Protein AF-A0A432QDY3-F1 (afdb_monomer_lite)

pLDDT: mean 85.41, std 9.58, range [49.62, 98.31]

Secondary structure (DSSP, 8-state):
-EEEESS-EEEEEEEEESSSSPPEEEEEEESBTTB-HHHHHHHHTTHHHH-EEEEEETTEEEEEETT---EEEEEEEESS-TTTSEEEEE-SSTTSPPEEEETTS-EEEEEPPP-----SS--EE--SS-GGGT-SSSS-TTPPEEPP---GGG---SSHHHHHHHHHHHHHHHHHHHHHHHHHHHHHHHHHHHHHHHHHHHHHHHHHHHHHHHHHHHHHHHHHHHHHHHHHHHHHHHHHHHHHHHHHHHTT-

Structure (mmCIF, N/CA/C/O backbone):
data_AF-A0A432QDY3-F1
#
_entry.id   AF-A0A432QDY3-F1
#
loop_
_atom_site.group_PDB
_atom_site.id
_atom_site.type_symbol
_atom_site.label_atom_id
_atom_site.label_alt_id
_atom_site.label_comp_id
_atom_site.label_asym_id
_atom_site.label_entity_id
_atom_site.label_seq_id
_atom_site.pdbx_PDB_ins_code
_atom_site.Cartn_x
_atom_site.Cartn_y
_atom_site.Cartn_z
_atom_site.occupancy
_atom_site.B_iso_or_equiv
_atom_site.auth_seq_id
_atom_site.auth_comp_id
_atom_site.auth_asym_id
_atom_site.auth_atom_id
_atom_site.pdbx_PDB_model_num
ATOM 1 N N . ALA A 1 1 ? 14.018 -1.029 -17.869 1.00 80.12 1 ALA A N 1
ATOM 2 C CA . ALA A 1 1 ? 13.726 -1.342 -19.281 1.00 80.12 1 ALA A CA 1
ATOM 3 C C . ALA A 1 1 ? 14.695 -2.415 -19.721 1.00 80.12 1 ALA A C 1
ATOM 5 O O . ALA A 1 1 ? 15.886 -2.211 -19.534 1.00 80.12 1 ALA A O 1
ATOM 6 N N . ASP A 1 2 ? 14.217 -3.515 -20.280 1.00 84.38 2 ASP A N 1
ATOM 7 C CA . ASP A 1 2 ? 15.068 -4.621 -20.715 1.00 84.38 2 ASP A CA 1
ATOM 8 C C . ASP A 1 2 ? 15.202 -4.598 -22.232 1.00 84.38 2 ASP A C 1
ATOM 10 O O . ASP A 1 2 ? 14.212 -4.470 -22.953 1.00 84.38 2 ASP A O 1
ATOM 14 N N . ILE A 1 3 ? 16.437 -4.682 -22.714 1.00 86.38 3 ILE A N 1
ATOM 15 C CA . ILE A 1 3 ? 16.780 -4.629 -24.129 1.00 86.38 3 ILE A CA 1
ATOM 16 C C . ILE A 1 3 ? 17.406 -5.953 -24.536 1.00 86.38 3 ILE A C 1
ATOM 18 O O . ILE A 1 3 ? 18.388 -6.388 -23.942 1.00 86.38 3 ILE A O 1
ATOM 22 N N . SER A 1 4 ? 16.905 -6.551 -25.610 1.00 85.81 4 SER A N 1
ATOM 23 C CA . SER A 1 4 ? 17.570 -7.672 -26.279 1.00 85.81 4 SER A CA 1
ATOM 24 C C . SER A 1 4 ? 17.723 -7.389 -27.770 1.00 85.81 4 SER A C 1
ATOM 26 O O . SER A 1 4 ? 16.969 -6.613 -28.357 1.00 85.81 4 SER A O 1
ATOM 28 N N . LEU A 1 5 ? 18.750 -7.972 -28.383 1.00 84.44 5 LEU A N 1
ATOM 29 C CA . LEU A 1 5 ? 19.079 -7.780 -29.793 1.00 84.44 5 LEU A CA 1
ATOM 30 C C . LEU A 1 5 ? 18.992 -9.118 -30.523 1.00 84.44 5 LEU A C 1
ATOM 32 O O . LEU A 1 5 ? 19.553 -10.110 -30.068 1.00 84.44 5 LEU A O 1
ATOM 36 N N . ALA A 1 6 ? 18.332 -9.131 -31.680 1.00 82.44 6 ALA A N 1
ATOM 37 C CA . ALA A 1 6 ? 18.139 -10.346 -32.474 1.00 82.44 6 ALA A CA 1
ATOM 38 C C . ALA A 1 6 ? 19.332 -10.697 -33.390 1.00 82.44 6 ALA A C 1
ATOM 40 O O . ALA A 1 6 ? 19.319 -11.737 -34.045 1.00 82.44 6 ALA A O 1
ATOM 41 N N . GLY A 1 7 ? 20.364 -9.849 -33.463 1.00 79.38 7 GLY A N 1
ATOM 42 C CA . GLY A 1 7 ? 21.516 -10.082 -34.334 1.00 79.38 7 GLY A CA 1
ATOM 43 C C . GLY A 1 7 ? 22.748 -9.245 -33.993 1.00 79.38 7 GLY A C 1
ATOM 44 O O . GLY A 1 7 ? 22.705 -8.338 -33.162 1.00 79.38 7 GLY A O 1
ATOM 45 N N . THR A 1 8 ? 23.865 -9.568 -34.646 1.00 82.62 8 THR A N 1
ATOM 46 C CA . THR A 1 8 ? 25.188 -8.954 -34.435 1.00 82.62 8 THR A CA 1
ATOM 47 C C . THR A 1 8 ? 25.493 -7.866 -35.472 1.00 82.62 8 THR A C 1
ATOM 49 O O . THR A 1 8 ? 24.829 -7.761 -36.505 1.00 82.62 8 THR A O 1
ATOM 52 N N . GLY A 1 9 ? 26.502 -7.034 -35.206 1.00 84.50 9 GLY A N 1
ATOM 53 C CA . GLY A 1 9 ? 26.924 -5.918 -36.062 1.00 84.50 9 GLY A CA 1
ATOM 54 C C . GLY A 1 9 ? 26.932 -4.576 -35.329 1.00 84.50 9 GLY A C 1
ATOM 55 O O . GLY A 1 9 ? 26.708 -4.514 -34.119 1.00 84.50 9 GLY A O 1
ATOM 56 N N . SER A 1 10 ? 27.198 -3.480 -36.049 1.00 86.31 10 SER A N 1
ATOM 57 C CA . SER A 1 10 ? 27.148 -2.154 -35.428 1.00 86.31 10 SER A CA 1
ATOM 58 C C . SER A 1 10 ? 25.702 -1.702 -35.261 1.00 86.31 10 SER A C 1
ATOM 60 O O . SER A 1 10 ? 24.928 -1.695 -36.221 1.00 86.31 10 SER A O 1
ATOM 62 N N . VAL A 1 11 ? 25.370 -1.361 -34.019 1.00 88.88 11 VAL A N 1
ATOM 63 C CA . VAL A 1 11 ? 24.081 -0.852 -33.559 1.00 88.88 11 VAL A CA 1
ATOM 64 C C . VAL A 1 11 ? 24.279 0.593 -33.120 1.00 88.88 11 VAL A C 1
ATOM 66 O O . VAL A 1 11 ? 25.247 0.899 -32.417 1.00 88.88 11 VAL A O 1
ATOM 69 N N . SER A 1 12 ? 23.368 1.474 -33.523 1.00 89.88 12 SER A N 1
ATOM 70 C CA . SER A 1 12 ? 23.369 2.874 -33.116 1.00 89.88 12 SER A CA 1
ATOM 71 C C . SER A 1 12 ? 21.954 3.371 -32.855 1.00 89.88 12 SER A C 1
ATOM 73 O O . SER A 1 12 ? 21.044 3.091 -33.628 1.00 89.88 12 SER A O 1
ATOM 75 N N . PHE A 1 13 ? 21.783 4.140 -31.787 1.00 91.75 13 PHE A N 1
ATOM 76 C CA . PHE A 1 13 ? 20.537 4.819 -31.428 1.00 91.75 13 PHE A CA 1
ATOM 77 C C . PHE A 1 13 ? 20.857 6.061 -30.596 1.00 91.75 13 PHE A C 1
ATOM 79 O O . PHE A 1 13 ? 21.985 6.251 -30.136 1.00 91.75 13 PHE A O 1
ATOM 86 N N . LYS A 1 14 ? 19.878 6.930 -30.392 1.00 91.94 14 LYS A N 1
ATOM 87 C CA . LYS A 1 14 ? 19.961 8.042 -29.449 1.00 91.94 14 LYS A CA 1
ATOM 88 C C . LYS A 1 14 ? 19.255 7.658 -28.157 1.00 91.94 14 LYS A C 1
ATOM 90 O O . LYS A 1 14 ? 18.139 7.157 -28.181 1.00 91.94 14 LYS A O 1
ATOM 95 N N . LEU A 1 15 ? 19.919 7.894 -27.034 1.00 92.69 15 LEU A N 1
ATOM 96 C CA . LEU A 1 15 ? 19.403 7.617 -25.703 1.00 92.69 15 LEU A CA 1
ATOM 97 C C . LEU A 1 15 ? 19.153 8.929 -24.965 1.00 92.69 15 LEU A C 1
ATOM 99 O O . LEU A 1 15 ? 20.069 9.742 -24.803 1.00 92.69 15 LEU A O 1
ATOM 103 N N . GLY A 1 16 ? 17.926 9.122 -24.502 1.00 91.25 16 GLY A N 1
ATOM 104 C CA . GLY A 1 16 ? 17.499 10.326 -23.801 1.00 91.25 16 GLY A CA 1
ATOM 105 C C . GLY A 1 16 ? 16.623 10.018 -22.595 1.00 91.25 16 GLY A C 1
ATOM 106 O O . GLY A 1 16 ? 16.118 8.912 -22.422 1.00 91.25 16 GLY A O 1
ATOM 107 N N . SER A 1 17 ? 16.445 11.031 -21.756 1.00 89.00 17 SER A N 1
ATOM 108 C CA . SER A 1 17 ? 15.459 11.048 -20.677 1.00 89.00 17 SER A CA 1
ATOM 109 C C . SER A 1 17 ? 14.859 12.451 -20.596 1.00 89.00 17 SER A C 1
ATOM 111 O O . SER A 1 17 ? 15.465 13.402 -21.096 1.00 89.00 17 SER A O 1
ATOM 113 N N . ASP A 1 18 ? 13.702 12.615 -19.954 1.00 80.94 18 ASP A N 1
ATOM 114 C CA . ASP A 1 18 ? 13.037 13.917 -19.772 1.00 80.94 18 ASP A CA 1
ATOM 115 C C . ASP A 1 18 ? 13.704 14.804 -18.705 1.00 80.94 18 ASP A C 1
ATOM 117 O O . ASP A 1 18 ? 13.072 15.389 -17.825 1.00 80.94 18 ASP A O 1
ATOM 121 N N . SER A 1 19 ? 15.030 14.905 -18.780 1.00 72.38 19 SER A N 1
ATOM 122 C CA . SER A 1 19 ? 15.883 15.754 -17.947 1.00 72.38 19 SER A CA 1
ATOM 123 C C . SER A 1 19 ? 16.124 17.145 -18.553 1.00 72.38 19 SER A C 1
ATOM 125 O O . SER A 1 19 ? 16.837 17.957 -17.964 1.00 72.38 19 SER A O 1
ATOM 127 N N . GLY A 1 20 ? 15.563 17.428 -19.736 1.00 71.56 20 GLY A N 1
ATOM 128 C CA . GLY A 1 20 ? 15.809 18.666 -20.488 1.00 71.56 20 GLY A CA 1
ATOM 129 C C . GLY A 1 20 ? 17.173 18.713 -21.192 1.00 71.56 20 GLY A C 1
ATOM 130 O O . GLY A 1 20 ? 17.536 19.749 -21.745 1.00 71.56 20 GLY A O 1
ATOM 131 N N . GLN A 1 21 ? 17.927 17.608 -21.181 1.00 79.88 21 GLN A N 1
ATOM 132 C CA . GLN A 1 21 ? 19.166 17.437 -21.942 1.00 79.88 21 GLN A CA 1
ATOM 133 C C . GLN A 1 21 ? 18.886 16.744 -23.284 1.00 79.88 21 GLN A C 1
ATOM 135 O O . GLN A 1 21 ? 18.000 15.891 -23.351 1.00 79.88 21 GLN A O 1
ATOM 140 N N . PRO A 1 22 ? 19.630 17.063 -24.360 1.00 84.56 22 PRO A N 1
ATOM 141 C CA . PRO A 1 22 ? 19.449 16.394 -25.643 1.00 84.56 22 PRO A CA 1
ATOM 142 C C . PRO A 1 22 ? 19.861 14.918 -25.564 1.00 84.56 22 PRO A C 1
ATOM 144 O O . PRO A 1 22 ? 20.866 14.581 -24.926 1.00 84.56 22 PRO A O 1
ATOM 147 N N . SER A 1 23 ? 19.135 14.053 -26.275 1.00 89.38 23 SER A N 1
ATOM 148 C CA . SER A 1 23 ? 19.467 12.631 -26.414 1.00 89.38 23 SER A CA 1
ATOM 149 C C . SER A 1 23 ? 20.898 12.443 -26.934 1.00 89.38 23 SER A C 1
ATOM 151 O O . SER A 1 23 ? 21.350 13.150 -27.840 1.00 89.38 23 SER A O 1
ATOM 153 N N . GLN A 1 24 ? 21.637 11.506 -26.343 1.00 92.44 24 GLN A N 1
ATOM 154 C CA . GLN A 1 24 ? 23.029 11.217 -26.687 1.00 92.44 24 GLN A CA 1
ATOM 155 C C . GLN A 1 24 ? 23.099 10.043 -27.659 1.00 92.44 24 GLN A C 1
ATOM 157 O O . GLN A 1 24 ? 22.448 9.025 -27.451 1.00 92.44 24 GLN A O 1
ATOM 162 N N . THR A 1 25 ? 23.908 10.158 -28.710 1.00 92.00 25 THR A N 1
ATOM 163 C CA . THR A 1 25 ? 24.128 9.044 -29.637 1.00 92.00 25 THR A CA 1
ATOM 164 C C . THR A 1 25 ? 24.981 7.970 -28.974 1.00 92.00 25 THR A C 1
ATOM 166 O O . THR A 1 25 ? 26.109 8.229 -28.556 1.00 92.00 25 THR A O 1
ATOM 169 N N . ILE A 1 26 ? 24.430 6.766 -28.909 1.00 92.00 26 ILE A N 1
ATOM 170 C CA . ILE A 1 26 ? 25.090 5.545 -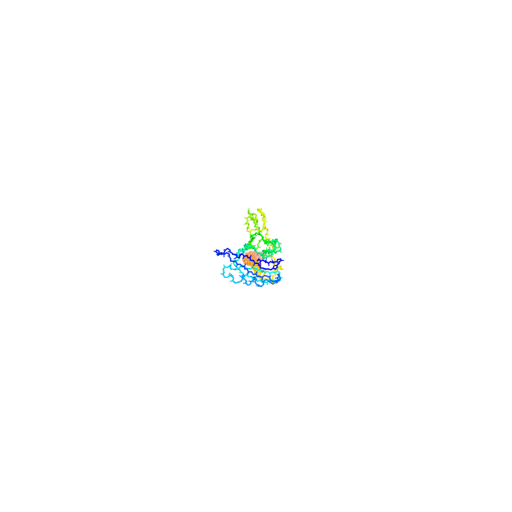28.476 1.00 92.00 26 ILE A CA 1
ATOM 171 C C . ILE A 1 26 ? 25.369 4.719 -29.718 1.00 92.00 26 ILE A C 1
ATOM 173 O O . ILE A 1 26 ? 24.467 4.461 -30.513 1.00 92.00 26 ILE A O 1
ATOM 177 N N . SER A 1 27 ? 26.605 4.265 -29.865 1.00 89.62 27 SER A N 1
ATOM 178 C CA . SER A 1 27 ? 26.960 3.318 -30.912 1.00 89.62 27 SER A CA 1
ATOM 179 C C . SER A 1 27 ? 27.911 2.278 -30.347 1.00 89.62 27 SER A C 1
ATOM 181 O O . SER A 1 27 ? 28.878 2.612 -29.662 1.00 89.62 27 SER A O 1
ATOM 183 N N . ALA A 1 28 ? 27.644 1.013 -30.644 1.00 89.00 28 ALA A N 1
ATOM 184 C CA . ALA A 1 28 ? 28.495 -0.100 -30.257 1.00 89.00 28 ALA A CA 1
ATOM 185 C C . ALA A 1 28 ? 28.524 -1.143 -31.375 1.00 89.00 28 ALA A C 1
ATOM 187 O O . ALA A 1 28 ? 27.599 -1.240 -32.183 1.00 89.00 28 ALA A O 1
ATOM 188 N N . ASN A 1 29 ? 29.602 -1.921 -31.430 1.00 88.00 29 ASN A N 1
ATOM 189 C CA . ASN A 1 29 ? 29.674 -3.084 -32.301 1.00 88.00 29 ASN A CA 1
ATOM 190 C C . ASN A 1 29 ? 29.404 -4.342 -31.482 1.00 88.00 29 ASN A C 1
ATOM 192 O O . ASN A 1 29 ? 30.170 -4.656 -30.572 1.00 88.00 29 ASN A O 1
ATOM 196 N N . ILE A 1 30 ? 28.325 -5.041 -31.815 1.00 87.38 30 ILE A N 1
ATOM 197 C CA . ILE A 1 30 ? 27.892 -6.254 -31.128 1.00 87.38 30 ILE A CA 1
ATOM 198 C C . ILE A 1 30 ? 28.501 -7.455 -31.840 1.00 87.38 30 ILE A C 1
ATOM 200 O O . ILE A 1 30 ? 28.216 -7.701 -33.012 1.00 87.38 30 ILE A O 1
ATOM 204 N N . THR A 1 31 ? 29.364 -8.190 -31.146 1.00 82.81 31 THR A N 1
ATOM 205 C CA . THR A 1 31 ? 30.038 -9.389 -31.671 1.00 82.81 31 THR A CA 1
ATOM 206 C C . THR A 1 31 ? 29.255 -10.669 -31.395 1.00 82.81 31 THR A C 1
ATOM 208 O O . THR A 1 31 ? 29.331 -11.600 -32.192 1.00 82.81 31 THR A O 1
ATOM 211 N N . SER A 1 32 ? 28.483 -10.700 -30.308 1.00 82.69 32 SER A N 1
ATOM 212 C CA . SER A 1 32 ? 27.570 -11.779 -29.927 1.00 82.69 32 SER A CA 1
ATOM 213 C C . SER A 1 32 ? 26.308 -11.178 -29.315 1.00 82.69 32 SER A C 1
ATOM 215 O O . SER A 1 32 ? 26.397 -10.180 -28.606 1.00 82.69 32 SER A O 1
ATOM 217 N N . THR A 1 33 ? 25.143 -11.775 -29.561 1.00 81.44 33 THR A N 1
ATOM 218 C CA . THR A 1 33 ? 23.872 -11.352 -28.942 1.00 81.44 33 THR A CA 1
ATOM 219 C C . THR A 1 33 ? 23.858 -11.563 -27.429 1.00 81.44 33 THR A C 1
ATOM 221 O O . THR A 1 33 ? 23.150 -10.848 -26.728 1.00 81.44 33 THR A O 1
ATOM 224 N N . ASP A 1 34 ? 24.691 -12.480 -26.934 1.00 82.62 34 ASP A N 1
ATOM 225 C CA . ASP A 1 34 ? 24.824 -12.792 -25.506 1.00 82.62 34 ASP A CA 1
ATOM 226 C C . ASP A 1 34 ? 25.825 -11.862 -24.791 1.00 82.62 34 ASP A C 1
ATOM 228 O O . ASP A 1 34 ? 25.909 -11.856 -23.566 1.00 82.62 34 ASP A O 1
ATOM 232 N N . ASP A 1 35 ? 26.610 -11.081 -25.546 1.00 85.75 35 ASP A N 1
ATOM 233 C CA . ASP A 1 35 ? 27.604 -10.151 -25.003 1.00 85.75 35 ASP A CA 1
ATOM 234 C C . ASP A 1 35 ? 27.292 -8.713 -25.425 1.00 85.75 35 ASP A C 1
ATOM 236 O O . ASP A 1 35 ? 27.733 -8.205 -26.460 1.00 85.75 35 ASP A O 1
ATOM 240 N N . LEU A 1 36 ? 26.531 -8.039 -24.566 1.00 87.69 36 LEU A N 1
ATOM 241 C CA . LEU A 1 36 ? 26.150 -6.637 -24.727 1.00 87.69 36 LEU A CA 1
ATOM 242 C C . LEU A 1 36 ? 27.047 -5.689 -23.921 1.00 87.69 36 LEU A C 1
ATOM 244 O O . LEU A 1 36 ? 26.717 -4.512 -23.765 1.00 87.69 36 LEU A O 1
ATOM 248 N N . SER A 1 37 ? 28.200 -6.157 -23.431 1.00 89.19 37 SER A N 1
ATOM 249 C CA . SER A 1 37 ? 29.101 -5.367 -22.577 1.00 89.19 37 SER A CA 1
ATOM 250 C C . SER A 1 37 ? 29.614 -4.092 -23.254 1.00 89.19 37 SER A C 1
ATOM 252 O O . SER A 1 37 ? 29.680 -3.036 -22.620 1.00 89.19 37 SER A O 1
ATOM 254 N N . ALA A 1 38 ? 29.911 -4.148 -24.556 1.00 90.00 38 ALA A N 1
ATOM 255 C CA . ALA A 1 38 ? 30.330 -2.983 -25.336 1.00 90.00 38 ALA A CA 1
ATOM 256 C C . ALA A 1 38 ? 29.232 -1.908 -25.401 1.00 90.00 38 ALA A C 1
ATOM 258 O O . ALA A 1 38 ? 29.520 -0.713 -25.297 1.00 90.00 38 ALA A O 1
ATOM 259 N N . LEU A 1 39 ? 27.973 -2.333 -25.527 1.00 88.75 39 LEU A N 1
ATOM 260 C CA . LEU A 1 39 ? 26.824 -1.436 -25.529 1.00 88.75 39 LEU A CA 1
ATOM 261 C C . LEU A 1 39 ? 26.539 -0.888 -24.129 1.00 88.75 39 LEU A C 1
ATOM 263 O O . LEU A 1 39 ? 26.364 0.320 -23.979 1.00 88.75 39 LEU A O 1
ATOM 267 N N . ALA A 1 40 ? 26.583 -1.742 -23.104 1.00 92.00 40 ALA A N 1
ATOM 268 C CA . ALA A 1 40 ? 26.454 -1.335 -21.708 1.00 92.00 40 ALA A CA 1
ATOM 269 C C . ALA A 1 40 ? 27.480 -0.254 -21.349 1.00 92.00 40 ALA A C 1
ATOM 271 O O . ALA A 1 40 ? 27.136 0.769 -20.758 1.00 92.00 40 ALA A O 1
ATOM 272 N N . LYS A 1 41 ? 28.738 -0.438 -21.768 1.00 92.50 41 LYS A N 1
ATOM 273 C CA . LYS A 1 41 ? 29.795 0.553 -21.566 1.00 92.50 41 LYS A CA 1
ATOM 274 C C . LYS A 1 41 ? 29.483 1.868 -22.284 1.00 92.50 41 LYS A C 1
ATOM 276 O O . LYS A 1 41 ? 29.580 2.918 -21.660 1.00 92.50 41 LYS A O 1
ATOM 281 N N . ALA A 1 42 ? 29.100 1.821 -23.561 1.00 91.56 42 ALA A N 1
ATOM 282 C CA . ALA A 1 42 ? 28.788 3.026 -24.331 1.00 91.56 42 ALA A CA 1
ATOM 283 C C . ALA A 1 42 ? 27.638 3.838 -23.704 1.00 91.56 42 ALA A C 1
ATOM 285 O O . ALA A 1 42 ? 27.690 5.067 -23.686 1.00 91.56 42 ALA A O 1
ATOM 286 N N . ILE A 1 43 ? 26.634 3.161 -23.137 1.00 92.94 43 ILE A N 1
ATOM 287 C CA . ILE A 1 43 ? 25.551 3.805 -22.382 1.00 92.94 43 ILE A CA 1
ATOM 288 C C . ILE A 1 43 ? 26.071 4.392 -21.064 1.00 92.94 43 ILE A C 1
ATOM 290 O O . ILE A 1 43 ? 25.803 5.554 -20.758 1.00 92.94 43 ILE A O 1
ATOM 294 N N . ASN A 1 44 ? 26.854 3.619 -20.309 1.00 93.56 44 ASN A N 1
ATOM 295 C CA . ASN A 1 44 ? 27.386 4.048 -19.016 1.00 93.56 44 ASN A CA 1
ATOM 296 C C . ASN A 1 44 ? 28.369 5.232 -19.128 1.00 93.56 44 ASN A C 1
ATOM 298 O O . ASN A 1 44 ? 28.448 6.061 -18.221 1.00 93.56 44 ASN A O 1
ATOM 302 N N . ASP A 1 45 ? 29.070 5.373 -20.259 1.00 93.25 45 ASP A N 1
ATOM 303 C CA . ASP A 1 45 ? 29.954 6.513 -20.536 1.00 93.25 45 ASP A CA 1
ATOM 304 C C . ASP A 1 45 ? 29.177 7.847 -20.652 1.00 93.25 45 ASP A C 1
ATOM 306 O O . ASP A 1 45 ? 29.745 8.919 -20.419 1.00 93.25 45 ASP A O 1
ATOM 310 N N . VAL A 1 46 ? 27.874 7.811 -20.972 1.00 90.81 46 VAL A N 1
ATOM 311 C CA . VAL A 1 46 ? 27.017 9.010 -21.077 1.00 90.81 46 VAL A CA 1
ATOM 312 C C . VAL A 1 46 ? 26.000 9.159 -19.941 1.00 90.81 46 VAL A C 1
ATOM 314 O O . VAL A 1 46 ? 25.225 10.121 -19.957 1.00 90.81 46 VAL A O 1
ATOM 317 N N . THR A 1 47 ? 26.023 8.289 -18.921 1.00 91.00 47 THR A N 1
ATOM 318 C CA . THR A 1 47 ? 25.110 8.349 -17.760 1.00 91.00 47 THR A CA 1
ATOM 319 C C . THR A 1 47 ? 25.101 9.722 -17.091 1.00 91.00 47 THR A C 1
ATOM 321 O O . THR A 1 47 ? 24.054 10.182 -16.655 1.00 91.00 47 THR A O 1
ATOM 324 N N . GLY A 1 48 ? 26.233 10.434 -17.055 1.00 85.94 48 GLY A N 1
ATOM 325 C CA . GLY A 1 48 ? 26.295 11.785 -16.481 1.00 85.94 48 GLY A CA 1
ATOM 326 C C . GLY A 1 48 ? 25.415 12.828 -17.190 1.00 85.94 48 GLY A C 1
ATOM 327 O O . GLY A 1 48 ? 25.136 13.873 -16.611 1.00 85.94 48 GLY A O 1
ATOM 328 N N . LYS A 1 49 ? 24.977 12.562 -18.429 1.00 86.69 49 LYS A N 1
ATOM 329 C CA . LYS A 1 49 ? 24.084 13.437 -19.209 1.00 86.69 49 LYS A CA 1
ATOM 330 C C . LYS A 1 49 ? 22.660 12.893 -19.304 1.00 86.69 49 LYS A C 1
ATOM 332 O O . LYS A 1 49 ? 21.714 13.675 -19.294 1.00 86.69 49 LYS A O 1
ATOM 337 N N . THR A 1 50 ? 22.511 11.574 -19.426 1.00 88.69 50 THR A N 1
ATOM 338 C CA . THR A 1 50 ? 21.205 10.919 -19.615 1.00 88.69 50 THR A CA 1
ATOM 339 C C . THR A 1 50 ? 20.552 10.490 -18.298 1.00 88.69 50 THR A C 1
ATOM 341 O O . THR A 1 50 ? 19.337 10.333 -18.246 1.00 88.69 50 THR A O 1
ATOM 344 N N . GLY A 1 51 ? 21.336 10.280 -17.237 1.00 87.00 51 GLY A N 1
ATOM 345 C CA . GLY A 1 51 ? 20.908 9.676 -15.968 1.00 87.00 51 GLY A CA 1
ATOM 346 C C . GLY A 1 51 ? 20.667 8.161 -16.040 1.00 87.00 51 GLY A C 1
ATOM 347 O O . GLY A 1 51 ? 20.355 7.545 -15.027 1.00 87.00 51 GLY A O 1
ATOM 348 N N . ILE A 1 52 ? 20.820 7.550 -17.218 1.00 91.25 52 ILE A N 1
ATOM 349 C CA . ILE A 1 52 ? 20.478 6.145 -17.462 1.00 91.25 52 ILE A CA 1
ATOM 350 C C . ILE A 1 52 ? 21.715 5.277 -17.239 1.00 91.25 52 ILE A C 1
ATOM 352 O O . ILE A 1 52 ? 22.788 5.576 -17.770 1.00 91.25 52 ILE A O 1
ATOM 356 N N . LYS A 1 53 ? 21.559 4.200 -16.470 1.00 91.19 53 LYS A N 1
ATOM 357 C CA . LYS A 1 53 ? 22.578 3.166 -16.250 1.00 91.19 53 LYS A CA 1
ATOM 358 C C . LYS A 1 53 ? 22.193 1.889 -16.974 1.00 91.19 53 LYS A C 1
ATOM 360 O O . LYS A 1 53 ? 21.010 1.578 -17.068 1.00 91.19 53 LYS A O 1
ATOM 365 N N . ALA A 1 54 ? 23.190 1.153 -17.443 1.00 92.19 54 ALA A N 1
ATOM 366 C CA . ALA A 1 54 ? 23.017 -0.113 -18.137 1.00 92.19 54 ALA A CA 1
ATOM 367 C C . ALA A 1 54 ? 23.784 -1.240 -17.436 1.00 92.19 54 ALA A C 1
ATOM 369 O O . ALA A 1 54 ? 24.968 -1.087 -17.119 1.00 92.19 54 ALA A O 1
ATOM 370 N N . GLU A 1 55 ? 23.124 -2.376 -17.244 1.00 90.62 55 GLU A N 1
ATOM 371 C CA . GLU A 1 55 ? 23.683 -3.598 -16.666 1.00 90.62 55 GLU A CA 1
ATOM 372 C C . GLU A 1 55 ? 23.392 -4.786 -17.589 1.00 90.62 55 GLU A C 1
ATOM 374 O O . GLU A 1 55 ? 22.283 -4.926 -18.100 1.00 90.62 55 GLU A O 1
ATOM 379 N N . VAL A 1 56 ? 24.401 -5.621 -17.851 1.00 89.56 56 VAL A N 1
ATOM 380 C CA . VAL A 1 56 ? 24.231 -6.827 -18.676 1.00 89.56 56 VAL A CA 1
ATOM 381 C C . VAL A 1 56 ? 23.687 -7.941 -17.791 1.00 89.56 56 VAL A C 1
ATOM 383 O O . VAL A 1 56 ? 24.304 -8.284 -16.783 1.00 89.56 56 VAL A O 1
ATOM 386 N N . THR A 1 57 ? 22.558 -8.513 -18.186 1.00 85.38 57 THR A N 1
ATOM 387 C CA . THR A 1 57 ? 21.917 -9.653 -17.526 1.00 85.38 57 THR A CA 1
ATOM 388 C C . THR A 1 57 ? 22.007 -10.893 -18.419 1.00 85.38 57 THR A C 1
ATOM 390 O O . THR A 1 57 ? 22.538 -10.842 -19.527 1.00 85.38 57 THR A O 1
ATOM 393 N N . THR A 1 58 ? 21.509 -12.038 -17.947 1.00 78.75 58 THR A N 1
ATOM 394 C CA . THR A 1 58 ? 21.484 -13.283 -18.736 1.00 78.75 58 THR A CA 1
ATOM 395 C C . THR A 1 58 ? 20.593 -13.199 -19.972 1.00 78.75 58 THR A C 1
ATOM 397 O O . THR A 1 58 ? 20.852 -13.899 -20.944 1.00 78.75 58 THR A O 1
ATOM 400 N N . ASP A 1 59 ? 19.574 -12.339 -19.938 1.00 76.19 59 ASP A N 1
ATOM 401 C CA . ASP A 1 59 ? 18.540 -12.241 -20.973 1.00 76.19 59 ASP A CA 1
ATOM 402 C C . ASP A 1 59 ? 18.686 -10.983 -21.852 1.00 76.19 59 ASP A C 1
ATOM 404 O O . ASP A 1 59 ? 17.862 -10.740 -22.738 1.00 76.19 59 ASP A O 1
ATOM 408 N N . GLY A 1 60 ? 19.728 -10.172 -21.624 1.00 85.50 60 GLY A N 1
ATOM 409 C CA . GLY A 1 60 ? 20.009 -8.973 -22.408 1.00 85.50 60 GLY A CA 1
ATOM 410 C C . GLY A 1 60 ? 20.654 -7.848 -21.601 1.00 85.50 60 GLY A C 1
ATOM 411 O O . GLY A 1 60 ? 21.588 -8.048 -20.828 1.00 85.50 60 GLY A O 1
ATOM 412 N N . LEU A 1 61 ? 20.190 -6.624 -21.836 1.00 89.19 61 LEU A N 1
ATOM 413 C CA . LEU A 1 61 ? 20.702 -5.401 -21.234 1.00 89.19 61 LEU A CA 1
ATOM 414 C C . LEU A 1 61 ? 19.585 -4.685 -20.476 1.00 89.19 61 LEU A C 1
ATOM 416 O O . LEU A 1 61 ? 18.637 -4.195 -21.087 1.00 89.19 61 LEU A O 1
ATOM 420 N N . GLN A 1 62 ? 19.720 -4.568 -19.160 1.00 89.50 62 GLN A N 1
ATOM 421 C CA . GLN A 1 62 ? 18.784 -3.833 -18.320 1.00 89.50 62 GLN A CA 1
ATOM 422 C C . GLN A 1 62 ? 19.222 -2.372 -18.196 1.00 89.50 62 GLN A C 1
ATOM 424 O O . GLN A 1 62 ? 20.323 -2.061 -17.740 1.00 89.50 62 GLN A O 1
ATOM 429 N N . LEU A 1 63 ? 18.340 -1.457 -18.586 1.00 90.06 63 LEU A N 1
ATOM 430 C CA . LEU A 1 63 ? 18.469 -0.025 -18.363 1.00 90.06 63 LEU A CA 1
ATOM 431 C C . LEU A 1 63 ? 17.662 0.403 -17.140 1.00 90.06 63 LEU A C 1
ATOM 433 O O . LEU A 1 63 ? 16.460 0.127 -17.048 1.00 90.06 63 LEU A O 1
ATOM 437 N N . SER A 1 64 ? 18.304 1.147 -16.246 1.00 88.38 64 SER A N 1
ATOM 438 C CA . SER A 1 64 ? 17.677 1.758 -15.075 1.00 88.38 64 SER A CA 1
ATOM 439 C C . SER A 1 64 ? 17.851 3.274 -15.088 1.00 88.38 64 SER A C 1
ATOM 441 O O . SER A 1 64 ? 18.914 3.805 -15.419 1.00 88.38 64 SER A O 1
ATOM 443 N N . GLN A 1 65 ? 16.784 3.975 -14.713 1.00 88.56 65 GLN A N 1
ATOM 444 C CA . GLN A 1 65 ? 16.784 5.410 -14.469 1.00 88.56 65 GLN A CA 1
ATOM 445 C C . GLN A 1 65 ? 16.414 5.630 -13.003 1.00 88.56 65 GLN A C 1
ATOM 447 O O . GLN A 1 65 ? 15.307 5.299 -12.587 1.00 88.56 65 GLN A O 1
ATOM 452 N N . ALA A 1 66 ? 17.349 6.162 -12.217 1.00 80.81 66 ALA A N 1
ATOM 453 C CA . ALA A 1 66 ? 17.187 6.288 -10.768 1.00 80.81 66 ALA A CA 1
ATOM 454 C C . ALA A 1 66 ? 16.077 7.277 -10.380 1.00 80.81 66 ALA A C 1
ATOM 456 O O . ALA A 1 66 ? 15.420 7.095 -9.362 1.00 80.81 66 ALA A O 1
ATOM 457 N N . ASP A 1 67 ? 15.846 8.290 -11.217 1.00 83.62 67 ASP A N 1
ATOM 458 C CA . ASP A 1 67 ? 14.831 9.316 -10.972 1.00 83.62 67 ASP A CA 1
ATOM 459 C C . ASP A 1 67 ? 13.418 8.892 -11.418 1.00 83.62 67 ASP A C 1
ATOM 461 O O . ASP A 1 67 ? 12.498 9.708 -11.379 1.00 83.62 67 ASP A O 1
ATOM 465 N N . GLY A 1 68 ? 13.240 7.659 -11.917 1.00 80.88 68 GLY A N 1
ATOM 466 C CA . GLY A 1 68 ? 11.946 7.161 -12.404 1.00 80.88 68 GLY A CA 1
ATOM 467 C C . GLY A 1 68 ? 11.421 7.866 -13.661 1.00 80.88 68 GLY A C 1
ATOM 468 O O . GLY A 1 68 ? 10.243 7.758 -13.978 1.00 80.88 68 GLY A O 1
ATOM 469 N N . ARG A 1 69 ? 12.274 8.615 -14.369 1.00 87.25 69 ARG A N 1
ATOM 470 C CA . ARG A 1 69 ? 11.929 9.294 -15.626 1.00 87.25 69 ARG A CA 1
ATOM 471 C C . ARG A 1 69 ? 11.880 8.319 -16.796 1.00 87.25 69 ARG A C 1
ATOM 473 O O . ARG A 1 69 ? 12.564 7.295 -16.791 1.00 87.25 69 ARG A O 1
ATOM 480 N N . ASP A 1 70 ? 11.182 8.737 -17.842 1.00 88.25 70 ASP A N 1
ATOM 481 C CA . ASP A 1 70 ? 11.113 8.029 -19.113 1.00 88.25 70 ASP A CA 1
ATOM 482 C C . ASP A 1 70 ? 12.505 7.774 -19.705 1.00 88.25 70 ASP A C 1
ATOM 484 O O . ASP A 1 70 ? 13.407 8.627 -19.653 1.00 88.25 70 ASP A O 1
ATOM 488 N N . ILE A 1 71 ? 12.656 6.594 -20.301 1.00 90.31 71 ILE A N 1
ATOM 489 C CA . ILE A 1 71 ? 13.818 6.187 -21.088 1.00 90.31 71 ILE A CA 1
ATOM 490 C C . ILE A 1 71 ? 13.419 6.254 -22.559 1.00 90.31 71 ILE A C 1
ATOM 492 O O . ILE A 1 71 ? 12.602 5.463 -23.028 1.00 90.31 71 ILE A O 1
ATOM 496 N N . LYS A 1 72 ? 14.009 7.196 -23.295 1.00 90.44 72 LYS A N 1
ATOM 497 C CA . LYS A 1 72 ? 13.753 7.408 -24.724 1.00 90.44 72 LYS A CA 1
ATOM 498 C C . LYS A 1 72 ? 14.853 6.757 -25.544 1.00 90.44 72 LYS A C 1
ATOM 500 O O . LYS A 1 72 ? 16.028 7.078 -25.356 1.00 90.44 72 LYS A O 1
ATOM 505 N N . ILE A 1 73 ? 14.468 5.864 -26.446 1.00 91.12 73 ILE A N 1
ATOM 506 C CA . ILE A 1 73 ? 15.348 5.239 -27.432 1.00 91.12 73 ILE A CA 1
ATOM 507 C C . ILE A 1 73 ? 14.871 5.721 -28.794 1.00 91.12 73 ILE A C 1
ATOM 509 O O . ILE A 1 73 ? 13.795 5.352 -29.250 1.00 91.12 73 ILE A O 1
ATOM 513 N N . GLU A 1 74 ? 15.660 6.576 -29.426 1.00 90.12 74 GLU A N 1
ATOM 514 C CA . GLU A 1 74 ? 15.306 7.230 -30.682 1.00 90.12 74 GLU A CA 1
ATOM 515 C C . GLU A 1 74 ? 16.262 6.802 -31.797 1.00 90.12 74 GLU A C 1
ATOM 517 O O . GLU A 1 74 ? 17.419 6.461 -31.545 1.00 90.12 74 GLU A O 1
ATOM 522 N N . ASP A 1 75 ? 15.805 6.878 -33.043 1.00 89.69 75 ASP A N 1
ATOM 523 C CA . ASP A 1 75 ? 16.622 6.662 -34.241 1.00 89.69 75 ASP A CA 1
ATOM 524 C C . ASP A 1 75 ? 17.423 5.343 -34.224 1.00 89.69 75 ASP A C 1
ATOM 526 O O . ASP A 1 75 ? 18.629 5.329 -34.500 1.00 89.69 75 ASP A O 1
ATOM 530 N N . PHE A 1 76 ? 16.776 4.224 -33.887 1.00 89.62 76 PHE A N 1
ATOM 531 C CA . PHE A 1 76 ? 17.436 2.922 -33.909 1.00 89.62 76 PHE A CA 1
ATOM 532 C C . PHE A 1 76 ? 17.883 2.545 -35.329 1.00 89.62 76 PHE A C 1
ATOM 534 O O . PHE A 1 76 ? 17.121 2.592 -36.296 1.00 89.62 76 PHE A O 1
ATOM 541 N N . THR A 1 77 ? 19.151 2.153 -35.454 1.00 88.88 77 THR A N 1
ATOM 542 C CA . THR A 1 77 ? 19.786 1.752 -36.712 1.00 88.88 77 THR A CA 1
ATOM 543 C C . THR A 1 77 ? 20.787 0.622 -36.483 1.00 88.88 77 THR A C 1
ATOM 545 O O . THR A 1 77 ? 21.426 0.527 -35.432 1.00 88.88 77 THR A O 1
ATOM 548 N N . THR A 1 78 ? 20.952 -0.243 -37.486 1.00 86.94 78 THR A N 1
ATOM 549 C CA . THR A 1 78 ? 21.953 -1.318 -37.467 1.00 86.94 78 THR A CA 1
ATOM 550 C C . THR A 1 78 ? 22.648 -1.440 -38.821 1.00 86.94 78 THR A C 1
ATOM 552 O O . THR A 1 78 ? 22.146 -0.962 -39.837 1.00 86.94 78 THR A O 1
ATOM 555 N N . SER A 1 79 ? 23.809 -2.096 -38.840 1.00 81.50 79 SER A N 1
ATOM 556 C CA . SER A 1 79 ? 24.559 -2.392 -40.075 1.00 81.50 79 SER A CA 1
ATOM 557 C C . SER A 1 79 ? 23.972 -3.544 -40.898 1.00 81.50 79 SER A C 1
ATOM 559 O O . SER A 1 79 ? 24.465 -3.826 -41.989 1.00 81.50 79 SER A O 1
ATOM 561 N N . ALA A 1 80 ? 22.978 -4.255 -40.360 1.00 73.81 80 ALA A N 1
ATOM 562 C CA . ALA A 1 80 ? 22.363 -5.407 -41.002 1.00 73.81 80 ALA A CA 1
ATOM 563 C C . ALA A 1 80 ? 21.228 -4.980 -41.954 1.00 73.81 80 ALA A C 1
ATOM 565 O O . ALA A 1 80 ? 20.657 -3.898 -41.784 1.00 73.81 80 ALA A O 1
ATOM 566 N N . PRO A 1 81 ? 20.864 -5.822 -42.943 1.00 67.88 81 PRO A N 1
ATOM 567 C CA . PRO A 1 81 ? 19.725 -5.563 -43.821 1.00 67.88 81 PRO A CA 1
ATOM 568 C C . PRO A 1 81 ? 18.439 -5.277 -43.033 1.00 67.88 81 PRO A C 1
ATOM 570 O O . PRO A 1 81 ? 18.233 -5.823 -41.945 1.00 67.88 81 PRO A O 1
ATOM 573 N N . THR A 1 82 ? 17.567 -4.443 -43.604 1.00 64.69 82 THR A N 1
ATOM 574 C CA . THR A 1 82 ? 16.250 -4.084 -43.057 1.00 64.69 82 THR A CA 1
ATOM 575 C C . THR A 1 82 ? 15.490 -5.316 -42.562 1.00 64.69 82 THR A C 1
ATOM 577 O O . THR A 1 82 ? 15.298 -6.270 -43.315 1.00 64.69 82 THR A O 1
ATOM 580 N N . GLY A 1 83 ? 15.070 -5.290 -41.294 1.00 63.66 83 GLY A N 1
ATOM 581 C CA . GLY A 1 83 ? 14.278 -6.354 -40.662 1.00 63.66 83 GLY A CA 1
ATOM 582 C C . GLY A 1 83 ? 15.055 -7.595 -40.201 1.00 63.66 83 GLY A C 1
ATOM 583 O O . GLY A 1 83 ? 14.441 -8.502 -39.650 1.00 63.66 83 GLY A O 1
ATOM 584 N N . SER A 1 84 ? 16.380 -7.654 -40.392 1.00 68.88 84 SER A N 1
ATOM 585 C CA . SER A 1 84 ? 17.191 -8.810 -39.970 1.00 68.88 84 SER A CA 1
ATOM 586 C C . SER A 1 84 ? 17.730 -8.692 -38.542 1.00 68.88 84 SER A C 1
ATOM 588 O O . SER A 1 84 ? 17.910 -9.711 -37.883 1.00 68.88 84 SER A O 1
ATOM 590 N N . ASN A 1 85 ? 17.971 -7.467 -38.063 1.00 80.50 85 ASN A N 1
ATOM 591 C CA . ASN A 1 85 ? 18.375 -7.198 -36.685 1.00 80.50 85 ASN A CA 1
ATOM 592 C C . ASN A 1 85 ? 17.362 -6.249 -36.053 1.00 80.50 85 ASN A C 1
ATOM 594 O O . ASN A 1 85 ? 17.286 -5.079 -36.440 1.00 80.50 85 ASN A O 1
ATOM 598 N N . THR A 1 86 ? 16.620 -6.752 -35.074 1.00 84.88 86 THR A N 1
ATOM 599 C CA . THR A 1 86 ? 15.699 -5.963 -34.258 1.00 84.88 86 THR A CA 1
ATOM 600 C C . THR A 1 86 ? 16.264 -5.755 -32.859 1.00 84.88 86 THR A C 1
ATOM 602 O O . THR A 1 86 ? 17.056 -6.568 -32.367 1.00 84.88 86 THR A O 1
ATOM 605 N N . MET A 1 87 ? 15.881 -4.646 -32.233 1.00 86.81 87 MET A N 1
ATOM 606 C CA . MET A 1 87 ? 16.071 -4.415 -30.805 1.00 86.81 87 MET A CA 1
ATOM 607 C C . MET A 1 87 ? 14.710 -4.520 -30.132 1.00 86.81 87 MET A C 1
ATOM 609 O O . MET A 1 87 ? 13.844 -3.683 -30.364 1.00 86.81 87 MET A O 1
ATOM 613 N N . ASN A 1 88 ? 14.531 -5.535 -29.298 1.00 88.62 88 ASN A N 1
ATOM 614 C CA . ASN A 1 88 ? 13.335 -5.672 -28.488 1.00 88.62 88 ASN A CA 1
ATOM 615 C C . ASN A 1 88 ? 13.519 -4.878 -27.195 1.00 88.62 88 ASN A C 1
ATOM 617 O O . ASN A 1 88 ? 14.484 -5.113 -26.465 1.00 88.62 88 ASN A O 1
ATOM 621 N N . VAL A 1 89 ? 12.605 -3.950 -26.923 1.00 87.62 89 VAL A N 1
ATOM 622 C CA . VAL A 1 89 ? 12.607 -3.116 -25.717 1.00 87.62 89 VAL A CA 1
ATOM 623 C C . VAL A 1 89 ? 11.364 -3.422 -24.894 1.00 87.62 89 VAL A C 1
ATOM 625 O O . VAL A 1 89 ? 10.238 -3.298 -25.378 1.00 87.62 89 VAL A O 1
ATOM 628 N N . LYS A 1 90 ? 11.564 -3.797 -23.631 1.00 83.69 90 LYS A N 1
ATOM 629 C CA . LYS A 1 90 ? 10.501 -4.113 -22.672 1.00 83.69 90 LYS A CA 1
ATOM 630 C C . LYS A 1 90 ? 10.526 -3.164 -21.478 1.00 83.69 90 LYS A C 1
ATOM 632 O O . LYS A 1 90 ? 11.588 -2.791 -20.975 1.00 83.69 90 LYS A O 1
ATOM 637 N N . GLY A 1 91 ? 9.341 -2.783 -21.008 1.00 78.19 91 GLY A N 1
ATOM 638 C CA . GLY A 1 91 ? 9.159 -2.154 -19.700 1.00 78.19 91 GLY A CA 1
ATOM 639 C C . GLY A 1 91 ? 9.350 -3.158 -18.559 1.00 78.19 91 GLY A C 1
ATOM 640 O O . GLY A 1 91 ? 9.316 -4.365 -18.776 1.00 78.19 91 GLY A O 1
ATOM 641 N N . GLN A 1 92 ? 9.564 -2.657 -17.339 1.00 67.56 92 GLN A N 1
ATOM 642 C CA . GLN A 1 92 ? 9.788 -3.503 -16.156 1.00 67.56 92 GLN A CA 1
ATOM 643 C C . GLN A 1 92 ? 8.506 -4.223 -15.693 1.00 67.56 92 GLN A C 1
ATOM 645 O O . GLN A 1 92 ? 8.572 -5.292 -15.089 1.00 67.56 92 GLN A O 1
ATOM 650 N N . THR A 1 93 ? 7.335 -3.659 -15.997 1.00 58.19 93 THR A N 1
ATOM 651 C CA . THR A 1 93 ? 6.027 -4.287 -15.804 1.00 58.19 93 THR A CA 1
ATOM 652 C C . THR A 1 93 ? 5.795 -5.282 -16.940 1.00 58.19 93 THR A C 1
ATOM 654 O O . THR A 1 93 ? 5.355 -4.919 -18.026 1.00 58.19 93 THR A O 1
ATOM 657 N N . GLY A 1 94 ? 6.142 -6.551 -16.708 1.00 53.03 94 GLY A N 1
ATOM 658 C CA . GLY A 1 94 ? 6.135 -7.651 -17.688 1.00 53.03 94 GLY A CA 1
ATOM 659 C C . GLY A 1 94 ? 4.784 -8.033 -18.325 1.00 53.03 94 GLY A C 1
ATOM 660 O O . GLY A 1 94 ? 4.630 -9.177 -18.746 1.00 53.03 94 GLY A O 1
ATOM 661 N N . ALA A 1 95 ? 3.814 -7.118 -18.390 1.00 49.62 95 ALA A N 1
ATOM 662 C CA . ALA A 1 95 ? 2.515 -7.291 -19.036 1.00 49.62 95 ALA A CA 1
ATOM 663 C C . ALA A 1 95 ? 2.492 -6.811 -20.503 1.00 49.62 95 ALA A C 1
ATOM 665 O O . ALA A 1 95 ? 1.749 -7.370 -21.309 1.00 49.62 95 ALA A O 1
ATOM 666 N N . ALA A 1 96 ? 3.328 -5.838 -20.887 1.00 58.72 96 ALA A N 1
ATOM 667 C CA . ALA A 1 96 ? 3.381 -5.354 -22.267 1.00 58.72 96 ALA A CA 1
ATOM 668 C C . ALA A 1 96 ? 4.308 -6.222 -23.139 1.00 58.72 96 ALA A C 1
ATOM 670 O O . ALA A 1 96 ? 5.462 -6.487 -22.786 1.00 58.72 96 ALA A O 1
ATOM 671 N N . ALA A 1 97 ? 3.818 -6.648 -24.309 1.00 66.38 97 ALA A N 1
ATOM 672 C CA . ALA A 1 97 ? 4.668 -7.237 -25.341 1.00 66.38 97 ALA A CA 1
ATOM 673 C C . ALA A 1 97 ? 5.775 -6.233 -25.702 1.00 66.38 97 ALA A C 1
ATOM 675 O O . ALA A 1 97 ? 5.489 -5.065 -25.957 1.00 66.38 97 ALA A O 1
ATOM 676 N N . GLY A 1 98 ? 7.036 -6.675 -25.682 1.00 74.25 98 GLY A N 1
ATOM 677 C CA . GLY A 1 98 ? 8.165 -5.802 -26.006 1.00 74.25 98 GLY A CA 1
ATOM 678 C C . GLY A 1 98 ? 8.008 -5.173 -27.387 1.00 74.25 98 GLY A C 1
ATOM 679 O O . GLY A 1 98 ? 7.506 -5.818 -28.306 1.00 74.25 98 GLY A O 1
ATOM 680 N N . VAL A 1 99 ? 8.443 -3.925 -27.526 1.00 83.94 99 VAL A N 1
ATOM 681 C CA . VAL A 1 99 ? 8.427 -3.209 -28.802 1.00 83.94 99 VAL A CA 1
ATOM 682 C C . VAL A 1 99 ? 9.681 -3.590 -29.579 1.00 83.94 99 VAL A C 1
ATOM 684 O O . VAL A 1 99 ? 10.794 -3.372 -29.100 1.00 83.94 99 VAL A O 1
ATOM 687 N N . ASP A 1 100 ? 9.500 -4.159 -30.768 1.00 87.25 100 ASP A N 1
ATOM 688 C CA . ASP A 1 100 ? 10.597 -4.462 -31.684 1.00 87.25 100 ASP A CA 1
ATOM 689 C C . ASP A 1 100 ? 10.922 -3.238 -32.538 1.00 87.25 100 ASP A C 1
ATOM 691 O O . ASP A 1 100 ? 10.174 -2.884 -33.447 1.00 87.25 100 ASP A O 1
ATOM 695 N N . LEU A 1 101 ? 12.071 -2.623 -32.272 1.00 87.19 101 LEU A N 1
ATOM 696 C CA . LEU A 1 101 ? 12.652 -1.597 -33.128 1.00 87.19 101 LEU A CA 1
ATOM 697 C C . LEU A 1 101 ? 13.335 -2.270 -34.321 1.00 87.19 101 LEU A C 1
ATOM 699 O O . LEU A 1 101 ? 14.177 -3.161 -34.144 1.00 87.19 101 LEU A O 1
ATOM 703 N N . THR A 1 102 ? 13.014 -1.834 -35.535 1.00 85.69 102 THR A N 1
ATOM 704 C CA . THR A 1 102 ? 13.540 -2.428 -36.778 1.00 85.69 102 THR A CA 1
ATOM 705 C C . THR A 1 102 ? 14.519 -1.500 -37.501 1.00 85.69 102 THR A C 1
ATOM 707 O O . THR A 1 102 ? 14.408 -0.278 -37.455 1.00 85.69 102 THR A O 1
ATOM 710 N N . SER A 1 103 ? 15.510 -2.065 -38.202 1.00 72.19 103 SER A N 1
ATOM 711 C CA . SER A 1 103 ? 16.381 -1.278 -39.087 1.00 72.19 103 SER A CA 1
ATOM 712 C C . SER A 1 103 ? 15.660 -0.945 -40.401 1.00 72.19 103 SER A C 1
ATOM 714 O O . SER A 1 103 ? 15.058 -1.829 -41.001 1.00 72.19 103 SER A O 1
ATOM 716 N N . GLY A 1 104 ? 15.752 0.299 -40.896 1.00 63.22 104 GLY A N 1
ATOM 717 C CA . GLY A 1 104 ? 15.272 0.686 -42.243 1.00 63.22 104 GLY A CA 1
ATOM 718 C C . GLY A 1 104 ? 14.411 1.952 -42.325 1.00 63.22 104 GLY A C 1
ATOM 719 O O . GLY A 1 104 ? 14.229 2.501 -43.409 1.00 63.22 104 GLY A O 1
ATOM 720 N N . GLY A 1 105 ? 13.950 2.455 -41.190 1.00 62.53 105 GLY A N 1
ATOM 721 C CA . GLY A 1 105 ? 13.377 3.783 -40.991 1.00 62.53 105 GLY A CA 1
ATOM 722 C C . GLY A 1 105 ? 13.588 4.092 -39.518 1.00 62.53 105 GLY A C 1
ATOM 723 O O . GLY A 1 105 ? 13.455 3.175 -38.725 1.00 62.53 105 GLY A O 1
ATOM 724 N N . THR A 1 106 ? 14.036 5.296 -39.169 1.00 69.62 106 THR A N 1
ATOM 725 C CA . THR A 1 106 ? 14.429 5.697 -37.804 1.00 69.62 106 THR A CA 1
ATOM 726 C C . THR A 1 106 ? 13.347 5.359 -36.776 1.00 69.62 106 THR A C 1
ATOM 728 O O . THR A 1 106 ? 12.439 6.154 -36.534 1.00 69.62 106 THR A O 1
ATOM 731 N N . ASP A 1 107 ? 13.434 4.158 -36.215 1.00 86.19 107 ASP A N 1
ATOM 732 C CA . ASP A 1 107 ? 12.433 3.589 -35.326 1.00 86.19 107 ASP A CA 1
ATOM 733 C C . ASP A 1 107 ? 12.741 4.031 -33.900 1.00 86.19 107 ASP A C 1
ATOM 735 O O . ASP A 1 107 ? 13.911 4.162 -33.522 1.00 86.19 107 ASP A O 1
ATOM 739 N N . SER A 1 108 ? 11.708 4.351 -33.132 1.00 88.12 108 SER A N 1
ATOM 740 C CA . SER A 1 108 ? 11.856 4.988 -31.822 1.00 88.12 108 SER A CA 1
ATOM 741 C C . SER A 1 108 ? 10.807 4.471 -30.852 1.00 88.12 108 SER A C 1
ATOM 743 O O . SER A 1 108 ? 9.661 4.234 -31.223 1.00 88.12 108 SER A O 1
ATOM 745 N N . THR A 1 109 ? 11.189 4.338 -29.588 1.00 88.06 109 THR A N 1
ATOM 746 C CA . THR A 1 109 ? 10.294 3.929 -28.508 1.00 88.06 109 THR A CA 1
ATOM 747 C C . THR A 1 109 ? 10.629 4.668 -27.221 1.00 88.06 109 THR A C 1
ATOM 749 O O . THR A 1 109 ? 11.755 5.128 -27.005 1.00 88.06 109 THR A O 1
ATOM 752 N N . VAL A 1 110 ? 9.636 4.780 -26.349 1.00 86.81 110 VAL A N 1
ATOM 753 C CA . VAL A 1 110 ? 9.785 5.345 -25.013 1.00 86.81 110 VAL A CA 1
ATOM 754 C C . VAL A 1 110 ? 9.318 4.300 -24.019 1.00 86.81 110 VAL A C 1
ATOM 756 O O . VAL A 1 110 ? 8.202 3.798 -24.117 1.00 86.81 110 VAL A O 1
ATOM 759 N N . VAL A 1 111 ? 10.170 3.985 -23.050 1.00 86.69 111 VAL A N 1
ATOM 760 C CA . VAL A 1 111 ? 9.754 3.246 -21.862 1.00 86.69 111 VAL A CA 1
ATOM 761 C C . VAL A 1 111 ? 9.420 4.273 -20.797 1.00 86.69 111 VAL A C 1
ATOM 763 O O . VAL A 1 111 ? 10.319 4.934 -20.272 1.00 86.69 111 VAL A O 1
ATOM 766 N N . ALA A 1 112 ? 8.127 4.427 -20.530 1.00 81.44 112 ALA A N 1
ATOM 767 C CA . ALA A 1 112 ? 7.630 5.377 -19.550 1.00 81.44 112 ALA A CA 1
ATOM 768 C C . ALA A 1 112 ? 8.066 5.002 -18.126 1.00 81.44 112 ALA A C 1
ATOM 770 O O . ALA A 1 112 ? 8.221 3.821 -17.789 1.00 81.44 112 ALA A O 1
ATOM 771 N N . GLY A 1 113 ? 8.254 6.020 -17.289 1.00 78.75 113 GLY A N 1
ATOM 772 C CA . GLY A 1 113 ? 8.346 5.848 -15.846 1.00 78.75 113 GLY A CA 1
ATOM 773 C C . GLY A 1 113 ? 7.050 5.275 -15.271 1.00 78.75 113 GLY A C 1
ATOM 774 O O . GLY A 1 113 ? 5.959 5.542 -15.770 1.00 78.75 113 GLY A O 1
ATOM 775 N N . THR A 1 114 ? 7.157 4.488 -14.203 1.00 76.88 114 THR A N 1
ATOM 776 C CA . THR A 1 114 ? 5.993 3.896 -13.534 1.00 76.88 114 THR A CA 1
ATOM 777 C C . THR A 1 114 ? 5.597 4.712 -12.311 1.00 76.88 114 THR A C 1
ATOM 779 O O . THR A 1 114 ? 6.451 5.082 -11.504 1.00 76.88 114 THR A O 1
ATOM 782 N N . VAL A 1 115 ? 4.296 4.934 -12.133 1.00 79.12 115 VAL A N 1
ATOM 783 C CA . VAL A 1 115 ? 3.726 5.468 -10.891 1.00 79.12 115 VAL A CA 1
ATOM 784 C C . VAL A 1 115 ? 3.036 4.326 -10.157 1.00 79.12 115 VAL A C 1
ATOM 786 O O . VAL A 1 115 ? 2.101 3.729 -10.684 1.00 79.12 115 VAL A O 1
ATOM 789 N N . GLU A 1 116 ? 3.485 4.027 -8.941 1.00 80.62 116 GLU A N 1
ATOM 790 C CA . GLU A 1 116 ? 2.883 2.986 -8.109 1.00 80.62 116 GLU A CA 1
ATOM 791 C C . GLU A 1 116 ? 1.948 3.608 -7.066 1.00 80.62 116 GLU A C 1
ATOM 793 O O . GLU A 1 116 ? 2.352 4.425 -6.235 1.00 80.62 116 GLU A O 1
ATOM 798 N N . PHE A 1 117 ? 0.673 3.222 -7.111 1.00 82.75 117 PHE A N 1
ATOM 799 C CA . PHE A 1 117 ? -0.309 3.596 -6.098 1.00 82.75 117 PHE A CA 1
ATOM 800 C C . PHE A 1 117 ? -0.394 2.496 -5.052 1.00 82.75 117 PHE A C 1
ATOM 802 O O . PHE A 1 117 ? -0.599 1.332 -5.384 1.00 82.75 117 PHE A O 1
ATOM 809 N N . THR A 1 118 ? -0.303 2.859 -3.773 1.00 83.38 118 THR A N 1
ATOM 810 C CA . THR A 1 118 ? -0.446 1.885 -2.692 1.00 83.38 118 THR A CA 1
ATOM 811 C C . THR A 1 118 ? -1.358 2.405 -1.584 1.00 83.38 118 THR A C 1
ATOM 813 O O . THR A 1 118 ? -1.397 3.595 -1.280 1.00 83.38 118 THR A O 1
ATOM 816 N N . SER A 1 119 ? -2.127 1.502 -0.976 1.00 85.62 119 SER A N 1
ATOM 817 C CA . SER A 1 119 ? -3.093 1.819 0.082 1.00 85.62 119 SER A CA 1
ATOM 818 C C . SER A 1 119 ? -3.213 0.653 1.062 1.00 85.62 119 SER A C 1
ATOM 820 O O . SER A 1 119 ? -2.851 -0.476 0.739 1.00 85.62 119 SER A O 1
ATOM 822 N N . LYS A 1 120 ? -3.729 0.926 2.267 1.00 79.75 120 LYS A N 1
ATOM 823 C CA . LYS A 1 120 ? -4.080 -0.101 3.266 1.00 79.75 120 LYS A CA 1
ATOM 824 C C . LYS A 1 120 ? -5.374 -0.844 2.921 1.00 79.75 120 LYS A C 1
ATOM 826 O O . LYS A 1 120 ? -5.622 -1.923 3.447 1.00 79.75 120 LYS A O 1
ATOM 831 N N . SER A 1 121 ? -6.215 -0.253 2.078 1.00 83.94 121 SER A N 1
ATOM 832 C CA . SER A 1 121 ? -7.509 -0.808 1.674 1.00 83.94 121 SER A CA 1
ATOM 833 C C . SER A 1 121 ? -7.589 -0.916 0.160 1.00 83.94 121 SER A C 1
ATOM 835 O O . SER A 1 121 ? -6.890 -0.192 -0.549 1.00 83.94 121 SER A O 1
ATOM 837 N N . SER A 1 122 ? -8.470 -1.791 -0.324 1.00 87.44 122 SER A N 1
ATOM 838 C CA . SER A 1 122 ? -8.743 -1.922 -1.753 1.00 87.44 122 SER A CA 1
ATOM 839 C C . SER A 1 122 ? -9.185 -0.586 -2.342 1.00 87.44 122 SER A C 1
ATOM 841 O O . SER A 1 122 ? -10.057 0.084 -1.780 1.00 87.44 122 SER A O 1
ATOM 843 N N . PHE A 1 123 ? -8.617 -0.226 -3.484 1.00 89.56 123 PHE A N 1
ATOM 844 C CA . PHE A 1 123 ? -8.979 0.965 -4.240 1.00 89.56 123 PHE A CA 1
ATOM 845 C C . PHE A 1 123 ? -9.021 0.631 -5.730 1.00 89.56 123 PHE A C 1
ATOM 847 O O . PHE A 1 123 ? -8.504 -0.397 -6.160 1.00 89.56 123 PHE A O 1
ATOM 854 N N . SER A 1 124 ? -9.637 1.502 -6.520 1.00 90.31 124 SER A N 1
ATOM 855 C CA . SER A 1 124 ? -9.600 1.413 -7.976 1.00 90.31 124 SER A CA 1
ATOM 856 C C . SER A 1 124 ? -9.193 2.752 -8.564 1.00 90.31 124 SER A C 1
ATOM 858 O O . SER A 1 124 ? -9.632 3.796 -8.073 1.00 90.31 124 SER A O 1
ATOM 860 N N . VAL A 1 125 ? -8.400 2.717 -9.625 1.00 88.62 125 VAL A N 1
ATOM 861 C CA . VAL A 1 125 ? -7.998 3.895 -10.399 1.00 88.62 125 VAL A CA 1
ATOM 862 C C . VAL A 1 125 ? -8.480 3.737 -11.832 1.00 88.62 125 VAL A C 1
ATOM 864 O O . VAL A 1 125 ? -8.481 2.640 -12.372 1.00 88.62 125 VAL A O 1
ATOM 867 N N . ALA A 1 126 ? -8.926 4.827 -12.444 1.00 88.88 126 ALA A N 1
ATOM 868 C CA . ALA A 1 126 ? -9.340 4.849 -13.841 1.00 88.88 126 ALA A CA 1
ATOM 869 C C . ALA A 1 126 ? -8.734 6.076 -14.520 1.00 88.88 126 ALA A C 1
ATOM 871 O O . ALA A 1 126 ? -8.542 7.114 -13.880 1.00 88.88 126 ALA A O 1
ATOM 872 N N . SER A 1 127 ? -8.469 5.957 -15.816 1.00 89.25 127 SER A N 1
ATOM 873 C CA . SER A 1 127 ? -8.040 7.061 -16.669 1.00 89.25 127 SER A CA 1
ATOM 874 C C . SER A 1 127 ? -9.107 7.331 -17.720 1.00 89.25 127 SER A C 1
ATOM 876 O O . SER A 1 127 ? -9.697 6.400 -18.261 1.00 89.25 127 SER A O 1
ATOM 878 N N . THR A 1 128 ? -9.352 8.603 -18.031 1.00 88.38 128 THR A N 1
ATOM 879 C CA . THR A 1 128 ? -10.242 8.996 -19.137 1.00 88.38 128 THR A CA 1
ATOM 880 C C . THR A 1 128 ? -9.565 8.859 -20.504 1.00 88.38 128 THR A C 1
ATOM 882 O O . THR A 1 128 ? -10.215 8.998 -21.539 1.00 88.38 128 THR A O 1
ATOM 885 N N . LEU A 1 129 ? -8.250 8.620 -20.526 1.00 86.06 129 LEU A N 1
ATOM 886 C CA . LEU A 1 129 ? -7.465 8.368 -21.729 1.00 86.06 129 LEU A CA 1
ATOM 887 C C . LEU A 1 129 ? -7.116 6.879 -21.798 1.00 86.06 129 LEU A C 1
ATOM 889 O O . LEU A 1 129 ? -6.853 6.251 -20.777 1.00 86.06 129 LEU A O 1
ATOM 893 N N . ALA A 1 130 ? -7.085 6.330 -23.012 1.00 81.06 130 ALA A N 1
ATOM 894 C CA . ALA A 1 130 ? -6.548 4.994 -23.254 1.00 81.06 130 ALA A CA 1
ATOM 895 C C . ALA A 1 130 ? -5.013 5.003 -23.137 1.00 81.06 130 ALA A C 1
ATOM 897 O O . ALA A 1 130 ? -4.390 6.045 -23.350 1.00 81.06 130 ALA A O 1
ATOM 898 N N . ASP A 1 131 ? -4.409 3.847 -22.852 1.00 73.56 131 ASP A N 1
ATOM 899 C CA . ASP A 1 131 ? -2.949 3.665 -22.763 1.00 73.56 131 ASP A CA 1
ATOM 900 C C . ASP A 1 131 ? -2.187 4.305 -23.941 1.00 73.56 131 ASP A C 1
ATOM 902 O O . ASP A 1 131 ? -1.400 5.238 -23.770 1.00 73.56 131 ASP A O 1
ATOM 906 N N . ASN A 1 132 ? -2.565 3.951 -25.172 1.00 73.94 132 ASN A N 1
ATOM 907 C CA . ASN A 1 132 ? -1.957 4.490 -26.393 1.00 73.94 132 ASN A CA 1
ATOM 908 C C . ASN A 1 132 ? -2.187 5.998 -26.638 1.00 73.94 132 ASN A C 1
ATOM 910 O O . ASN A 1 132 ? -1.609 6.558 -27.570 1.00 73.94 132 ASN A O 1
ATOM 914 N N . ALA A 1 133 ? -3.032 6.649 -25.836 1.00 78.19 133 ALA A N 1
ATOM 915 C CA . ALA A 1 133 ? -3.276 8.087 -25.864 1.00 78.19 133 ALA A CA 1
ATOM 916 C C . ALA A 1 133 ? -2.487 8.843 -24.775 1.00 78.19 133 ALA A C 1
ATOM 918 O O . ALA A 1 133 ? -2.669 10.053 -24.638 1.00 78.19 133 ALA A O 1
ATOM 919 N N . GLY A 1 134 ? -1.609 8.161 -24.027 1.00 74.38 134 GLY A N 1
ATOM 920 C CA . GLY A 1 134 ? -0.790 8.752 -22.964 1.00 74.38 134 GLY A CA 1
ATOM 921 C C . GLY A 1 134 ? -1.423 8.656 -21.576 1.00 74.38 134 GLY A C 1
ATOM 922 O O . GLY A 1 134 ? -1.281 9.576 -20.769 1.00 74.38 134 GLY A O 1
ATOM 923 N N . SER A 1 135 ? -2.161 7.576 -21.305 1.00 81.69 135 SER A N 1
ATOM 924 C CA . SER A 1 135 ? -2.639 7.276 -19.952 1.00 81.69 135 SER A CA 1
ATOM 925 C C . SER A 1 135 ? -1.467 6.991 -19.007 1.00 81.69 135 SER A C 1
ATOM 927 O O . SER A 1 135 ? -0.457 6.427 -19.408 1.00 81.69 135 SER A O 1
ATOM 929 N N . VAL A 1 136 ? -1.621 7.342 -17.727 1.00 78.81 136 VAL A N 1
ATOM 930 C CA . VAL A 1 136 ? -0.698 6.920 -16.651 1.00 78.81 136 VAL A CA 1
ATOM 931 C C . VAL A 1 136 ? -1.086 5.538 -16.099 1.00 78.81 136 VAL A C 1
ATOM 933 O O . VAL A 1 136 ? -0.312 4.909 -15.385 1.00 78.81 136 VAL A O 1
ATOM 936 N N . ILE A 1 137 ? -2.298 5.069 -16.413 1.00 81.94 137 ILE A N 1
ATOM 937 C CA . ILE A 1 137 ? -2.831 3.770 -15.997 1.00 81.94 137 ILE A CA 1
ATOM 938 C C . ILE A 1 137 ? -2.810 2.823 -17.196 1.00 81.94 137 ILE A C 1
ATOM 940 O O . ILE A 1 137 ? -3.372 3.159 -18.242 1.00 81.94 137 ILE A O 1
ATOM 944 N N . ASP A 1 138 ? -2.197 1.657 -17.005 1.00 73.94 138 ASP A N 1
ATOM 945 C CA . ASP A 1 138 ? -2.158 0.546 -17.960 1.00 73.94 138 ASP A CA 1
ATOM 946 C C . ASP A 1 138 ? -3.551 -0.101 -18.043 1.00 73.94 138 ASP A C 1
ATOM 948 O O . ASP A 1 138 ? -3.918 -0.944 -17.226 1.00 73.94 138 ASP A O 1
ATOM 952 N N . GLY A 1 139 ? -4.385 0.406 -18.953 1.00 76.44 139 GLY A N 1
ATOM 953 C CA . GLY A 1 139 ? -5.788 0.023 -19.071 1.00 76.44 139 GLY A CA 1
ATOM 954 C C . GLY A 1 139 ? -6.524 0.750 -20.197 1.00 76.44 139 GLY A C 1
ATOM 955 O O . GLY A 1 139 ? -6.008 1.673 -20.841 1.00 76.44 139 GLY A O 1
ATOM 956 N N . ALA A 1 140 ? -7.760 0.323 -20.461 1.00 80.94 140 ALA A N 1
ATOM 957 C CA . ALA A 1 140 ? -8.622 1.005 -21.419 1.00 80.94 140 ALA A CA 1
ATOM 958 C C . ALA A 1 140 ? -9.163 2.327 -20.840 1.00 80.94 140 ALA A C 1
ATOM 960 O O . ALA A 1 140 ? -9.213 2.542 -19.628 1.00 80.94 140 ALA A O 1
ATOM 961 N N . ALA A 1 141 ? -9.585 3.232 -21.726 1.00 87.12 141 ALA A N 1
ATOM 962 C CA . ALA A 1 141 ? -10.245 4.459 -21.298 1.00 87.12 141 ALA A CA 1
ATOM 963 C C . ALA A 1 141 ? -11.526 4.129 -20.516 1.00 87.12 141 ALA A C 1
ATOM 965 O O . ALA A 1 141 ? -12.301 3.257 -20.916 1.00 87.12 141 ALA A O 1
ATOM 966 N N . ASP A 1 142 ? -11.737 4.847 -19.416 1.00 87.56 142 ASP A N 1
ATOM 967 C CA . ASP A 1 142 ? -12.892 4.742 -18.524 1.00 87.56 142 ASP A CA 1
ATOM 968 C C . ASP A 1 142 ? -13.094 3.355 -17.878 1.00 87.56 142 ASP A C 1
ATOM 970 O O . ASP A 1 142 ? -14.150 3.093 -17.293 1.00 87.56 142 ASP A O 1
ATOM 974 N N . THR A 1 143 ? -12.092 2.467 -17.919 1.00 87.00 143 THR A N 1
ATOM 975 C CA . THR A 1 143 ? -12.128 1.191 -17.190 1.00 87.00 143 THR A CA 1
ATOM 976 C C . THR A 1 143 ? -11.383 1.301 -15.860 1.00 87.00 143 THR A C 1
ATOM 978 O O . THR A 1 143 ? -10.206 1.664 -15.851 1.00 87.00 143 THR A O 1
ATOM 981 N N . PRO A 1 144 ? -12.040 1.015 -14.721 1.00 85.94 144 PRO A N 1
ATOM 982 C CA . PRO A 1 144 ? -11.380 1.027 -13.425 1.00 85.94 144 PRO A CA 1
ATOM 983 C C . PRO A 1 144 ? -10.504 -0.214 -13.240 1.00 85.94 144 PRO A C 1
ATOM 985 O O . PRO A 1 144 ? -11.007 -1.336 -13.204 1.00 85.94 144 PRO A O 1
ATOM 988 N N . GLU A 1 145 ? -9.214 0.016 -13.025 1.00 85.81 145 GLU A N 1
ATOM 989 C CA . GLU A 1 145 ? -8.250 -0.993 -12.602 1.00 85.81 145 GLU A CA 1
ATOM 990 C C . GLU A 1 145 ? -8.267 -1.103 -11.077 1.00 85.81 145 GLU A C 1
ATOM 992 O O . GLU A 1 145 ? -8.114 -0.113 -10.352 1.00 85.81 145 GLU A O 1
ATOM 997 N N . SER A 1 146 ? -8.508 -2.315 -10.576 1.00 86.44 146 SER A N 1
ATOM 998 C CA . SER A 1 146 ? -8.581 -2.588 -9.140 1.00 86.44 146 SER A CA 1
ATOM 999 C C . SER A 1 146 ? -7.200 -2.901 -8.577 1.00 86.44 146 SER A C 1
ATOM 1001 O O . SER A 1 146 ? -6.433 -3.654 -9.169 1.00 86.44 146 SER A O 1
ATOM 1003 N N . SER A 1 147 ? -6.922 -2.405 -7.373 1.00 86.25 147 SER A N 1
ATOM 1004 C CA . SER A 1 147 ? -5.716 -2.749 -6.624 1.00 86.25 147 SER A CA 1
ATOM 1005 C C . SER A 1 147 ? -5.621 -4.258 -6.388 1.00 86.25 147 SER A C 1
ATOM 1007 O O . SER A 1 147 ? -6.612 -4.875 -5.975 1.00 86.25 147 SER A O 1
ATOM 1009 N N . THR A 1 148 ? -4.430 -4.830 -6.558 1.00 82.56 148 THR A N 1
ATOM 1010 C CA . THR A 1 148 ? -4.112 -6.192 -6.119 1.00 82.56 148 THR A CA 1
ATOM 1011 C C . THR A 1 148 ? -3.773 -6.202 -4.630 1.00 82.56 148 THR A C 1
ATOM 1013 O O . THR A 1 148 ? -3.187 -5.264 -4.090 1.00 82.56 148 THR A O 1
ATOM 1016 N N . ALA A 1 149 ? -4.193 -7.258 -3.933 1.00 80.12 149 ALA A N 1
ATOM 1017 C CA . ALA A 1 149 ? -3.882 -7.422 -2.521 1.00 80.12 149 ALA A CA 1
ATOM 1018 C C . ALA A 1 149 ? -2.524 -8.114 -2.365 1.00 80.12 149 ALA A C 1
ATOM 1020 O O . ALA A 1 149 ? -2.432 -9.336 -2.480 1.00 80.12 149 ALA A O 1
ATOM 1021 N N . GLU A 1 150 ? -1.491 -7.338 -2.049 1.00 79.44 150 GLU A N 1
ATOM 1022 C CA . GLU A 1 150 ? -0.187 -7.880 -1.671 1.00 79.44 150 GLU A CA 1
ATOM 1023 C C . GLU A 1 150 ? -0.213 -8.318 -0.204 1.00 79.44 150 GLU A C 1
ATOM 1025 O O . GLU A 1 150 ? -0.472 -7.529 0.708 1.00 79.44 150 GLU A O 1
ATOM 1030 N N . THR A 1 151 ? 0.019 -9.609 0.034 1.00 81.06 151 THR A N 1
ATOM 1031 C CA . THR A 1 151 ? 0.034 -10.179 1.389 1.00 81.06 151 THR A CA 1
ATOM 1032 C C . THR A 1 151 ? 1.463 -10.386 1.864 1.00 81.06 151 THR A C 1
ATOM 1034 O O . THR A 1 151 ? 2.350 -10.664 1.065 1.00 81.06 151 THR A O 1
ATOM 1037 N N . VAL A 1 152 ? 1.682 -10.353 3.183 1.00 81.94 152 VAL A N 1
ATOM 1038 C CA . VAL A 1 152 ? 3.011 -10.599 3.778 1.00 81.94 152 VAL A CA 1
ATOM 1039 C C . VAL A 1 152 ? 3.602 -11.950 3.346 1.00 81.94 152 VAL A C 1
ATOM 1041 O O . VAL A 1 152 ? 4.812 -12.085 3.224 1.00 81.94 152 VAL A O 1
ATOM 1044 N N . ASN A 1 153 ? 2.756 -12.946 3.067 1.00 85.12 153 ASN A N 1
ATOM 1045 C CA . ASN A 1 153 ? 3.191 -14.269 2.617 1.00 85.12 153 ASN A CA 1
ATOM 1046 C C . ASN A 1 153 ? 3.661 -14.306 1.152 1.00 85.12 153 ASN A C 1
ATOM 1048 O O . ASN A 1 153 ? 4.375 -15.227 0.772 1.00 85.12 153 ASN A O 1
ATOM 1052 N N . ALA A 1 154 ? 3.232 -13.348 0.328 1.00 83.44 154 ALA A N 1
ATOM 1053 C CA . ALA A 1 154 ? 3.595 -13.264 -1.086 1.00 83.44 154 ALA A CA 1
ATOM 1054 C C . ALA A 1 154 ? 4.859 -12.418 -1.330 1.00 83.44 154 ALA A C 1
ATOM 1056 O O . ALA A 1 154 ? 5.314 -12.321 -2.464 1.00 83.44 154 ALA A O 1
ATOM 1057 N N . ILE A 1 155 ? 5.425 -11.817 -0.278 1.00 84.62 155 ILE A N 1
ATOM 1058 C CA . ILE A 1 155 ? 6.623 -10.988 -0.378 1.00 84.62 155 ILE A CA 1
ATOM 1059 C C . ILE A 1 155 ? 7.828 -11.850 -0.770 1.00 84.62 155 ILE A C 1
ATOM 1061 O O . ILE A 1 155 ? 8.183 -12.793 -0.060 1.00 84.62 155 ILE A O 1
ATOM 1065 N N . ASP A 1 156 ? 8.514 -11.447 -1.838 1.00 85.31 156 ASP A N 1
ATOM 1066 C CA . ASP A 1 156 ? 9.839 -11.943 -2.198 1.00 85.31 156 ASP A CA 1
ATOM 1067 C C . ASP A 1 156 ? 10.868 -10.806 -2.111 1.00 85.31 156 ASP A C 1
ATOM 1069 O O . ASP A 1 156 ? 10.698 -9.750 -2.712 1.00 85.31 156 ASP A O 1
ATOM 1073 N N . ILE A 1 157 ? 11.947 -11.030 -1.358 1.00 89.44 157 ILE A N 1
ATOM 1074 C CA . ILE A 1 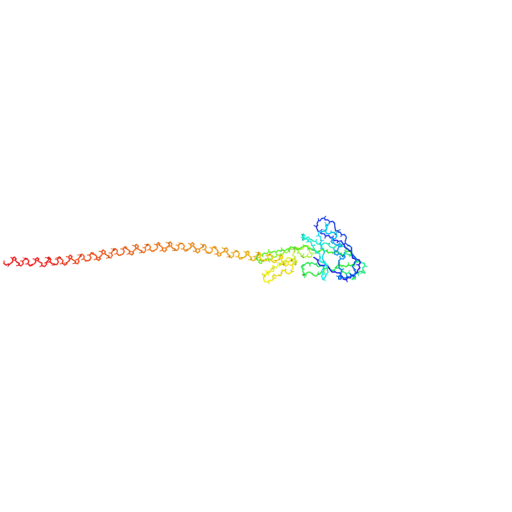157 ? 13.054 -10.079 -1.159 1.00 89.44 157 ILE A CA 1
ATOM 1075 C C . ILE A 1 157 ? 14.295 -10.432 -1.988 1.00 89.44 157 ILE A C 1
ATOM 1077 O O . ILE A 1 157 ? 15.358 -9.843 -1.792 1.00 89.44 157 ILE A O 1
ATOM 1081 N N . SER A 1 158 ? 14.194 -11.426 -2.875 1.00 88.69 158 SER A N 1
ATOM 1082 C CA . SER A 1 158 ? 15.301 -11.878 -3.725 1.00 88.69 158 SER A CA 1
ATOM 1083 C C . SER A 1 158 ? 15.782 -10.801 -4.705 1.00 88.69 158 SER A C 1
ATOM 1085 O O . SER A 1 158 ? 16.925 -10.848 -5.161 1.00 88.69 158 SER A O 1
ATOM 1087 N N . THR A 1 159 ? 14.936 -9.808 -4.991 1.00 82.12 159 THR A N 1
ATOM 1088 C CA . THR A 1 159 ? 15.226 -8.674 -5.873 1.00 82.12 159 THR A CA 1
ATOM 1089 C C . THR A 1 159 ? 15.173 -7.348 -5.114 1.00 82.12 159 THR A C 1
ATOM 1091 O O . THR A 1 159 ? 14.527 -7.230 -4.072 1.00 82.12 159 THR A O 1
ATOM 1094 N N . VAL A 1 160 ? 15.837 -6.319 -5.648 1.00 77.94 160 VAL A N 1
ATOM 1095 C CA . VAL A 1 160 ? 15.816 -4.963 -5.066 1.00 77.94 160 VAL A CA 1
ATOM 1096 C C . VAL A 1 160 ? 14.400 -4.374 -5.073 1.00 77.94 160 VAL A C 1
ATOM 1098 O O . VAL A 1 160 ? 13.988 -3.786 -4.078 1.00 77.94 160 VAL A O 1
ATOM 1101 N N . ASP A 1 161 ? 13.652 -4.574 -6.163 1.00 77.88 161 ASP A N 1
ATOM 1102 C CA . ASP A 1 161 ? 12.250 -4.149 -6.289 1.00 77.88 161 ASP A CA 1
ATOM 1103 C C . ASP A 1 161 ? 11.355 -4.873 -5.273 1.00 77.88 161 ASP A C 1
ATOM 1105 O O . ASP A 1 161 ? 10.617 -4.244 -4.515 1.00 77.88 161 ASP A O 1
ATOM 1109 N N . GLY A 1 162 ? 11.503 -6.196 -5.172 1.00 84.06 162 GLY A N 1
ATOM 1110 C CA . GLY A 1 162 ? 10.785 -7.008 -4.194 1.00 84.06 162 GLY A CA 1
ATOM 1111 C C . GLY A 1 162 ? 11.078 -6.594 -2.749 1.00 84.06 162 GLY A C 1
ATOM 1112 O O . GLY A 1 162 ? 10.161 -6.488 -1.937 1.00 84.06 162 GLY A O 1
ATOM 1113 N N . ALA A 1 163 ? 12.331 -6.252 -2.432 1.00 86.56 163 ALA A N 1
ATOM 1114 C CA . ALA A 1 163 ? 12.709 -5.737 -1.118 1.00 86.56 163 ALA A CA 1
ATOM 1115 C C . ALA A 1 163 ? 12.101 -4.355 -0.806 1.00 86.56 163 ALA A C 1
ATOM 1117 O O . ALA A 1 163 ? 11.740 -4.099 0.342 1.00 86.56 163 ALA A O 1
ATOM 1118 N N . GLN A 1 164 ? 11.959 -3.468 -1.796 1.00 84.62 164 GLN A N 1
ATOM 1119 C CA . GLN A 1 164 ? 11.285 -2.175 -1.609 1.00 84.62 164 GLN A CA 1
ATOM 1120 C C . GLN A 1 164 ? 9.783 -2.367 -1.376 1.00 84.62 164 GLN A C 1
ATOM 1122 O O . GLN A 1 164 ? 9.246 -1.870 -0.384 1.00 84.62 164 GLN A O 1
ATOM 1127 N N . LYS A 1 165 ? 9.130 -3.196 -2.198 1.00 83.50 165 LYS A N 1
ATOM 1128 C CA . LYS A 1 165 ? 7.720 -3.574 -2.010 1.00 83.50 165 LYS A CA 1
ATOM 1129 C C . LYS A 1 165 ? 7.478 -4.253 -0.665 1.00 83.50 165 LYS A C 1
ATOM 1131 O O . LYS A 1 165 ? 6.468 -3.994 -0.012 1.00 83.50 165 LYS A O 1
ATOM 1136 N N . ALA A 1 166 ? 8.422 -5.072 -0.203 1.00 88.69 166 ALA A N 1
ATOM 1137 C CA . ALA A 1 166 ? 8.361 -5.704 1.110 1.00 88.69 166 ALA A CA 1
ATOM 1138 C C . ALA A 1 166 ? 8.243 -4.677 2.241 1.00 88.69 166 ALA A C 1
ATOM 1140 O O . ALA A 1 166 ? 7.412 -4.846 3.133 1.00 88.69 166 ALA A O 1
ATOM 1141 N N . ILE A 1 167 ? 9.054 -3.613 2.199 1.00 89.19 167 ILE A N 1
ATOM 1142 C CA . ILE A 1 167 ? 9.028 -2.538 3.200 1.00 89.19 167 ILE A CA 1
ATOM 1143 C C . ILE A 1 167 ? 7.642 -1.891 3.226 1.00 89.19 167 ILE A C 1
ATOM 1145 O O . ILE A 1 167 ? 7.051 -1.767 4.298 1.00 89.19 167 ILE A O 1
ATOM 1149 N N . ASP A 1 168 ? 7.090 -1.573 2.058 1.00 87.31 168 ASP A N 1
ATOM 1150 C CA . ASP A 1 168 ? 5.783 -0.925 1.942 1.00 87.31 168 ASP A CA 1
ATOM 1151 C C . ASP A 1 168 ? 4.621 -1.803 2.419 1.00 87.31 168 ASP A C 1
ATOM 1153 O O . ASP A 1 168 ? 3.655 -1.296 2.999 1.00 87.31 168 ASP A O 1
ATOM 1157 N N . VAL A 1 169 ? 4.671 -3.112 2.161 1.00 87.81 169 VAL A N 1
ATOM 1158 C CA . VAL A 1 169 ? 3.647 -4.061 2.632 1.00 87.81 169 VAL A CA 1
ATOM 1159 C C . VAL A 1 169 ? 3.752 -4.247 4.146 1.00 87.81 169 VAL A C 1
ATOM 1161 O O . VAL A 1 169 ? 2.732 -4.235 4.842 1.00 87.81 169 VAL A O 1
ATOM 1164 N N . ILE A 1 170 ? 4.971 -4.377 4.675 1.00 89.38 170 ILE A N 1
ATOM 1165 C CA . ILE A 1 170 ? 5.212 -4.549 6.113 1.00 89.38 170 ILE A CA 1
ATOM 1166 C C . ILE A 1 170 ? 4.804 -3.295 6.889 1.00 89.38 170 ILE A C 1
ATOM 1168 O O . ILE A 1 170 ? 4.126 -3.426 7.906 1.00 89.38 170 ILE A O 1
ATOM 1172 N N . ASP A 1 171 ? 5.151 -2.096 6.416 1.00 90.31 171 ASP A N 1
ATOM 1173 C CA . ASP A 1 171 ? 4.779 -0.838 7.076 1.00 90.31 171 ASP A CA 1
ATOM 1174 C C . ASP A 1 171 ? 3.253 -0.687 7.177 1.00 90.31 171 ASP A C 1
ATOM 1176 O O . ASP A 1 171 ? 2.697 -0.397 8.242 1.00 90.31 171 ASP A O 1
ATOM 1180 N N . LYS A 1 172 ? 2.534 -1.018 6.098 1.00 87.81 172 LYS A N 1
ATOM 1181 C CA . LYS A 1 172 ? 1.065 -1.040 6.110 1.00 87.81 172 LYS A CA 1
ATOM 1182 C C . LYS A 1 172 ? 0.511 -2.082 7.079 1.00 87.81 172 LYS A C 1
ATOM 1184 O O . LYS A 1 172 ? -0.426 -1.769 7.816 1.00 87.81 172 LYS A O 1
ATOM 1189 N N . ALA A 1 173 ? 1.081 -3.287 7.107 1.00 87.81 173 ALA A N 1
ATOM 1190 C CA . ALA A 1 173 ? 0.662 -4.349 8.020 1.00 87.81 173 ALA A CA 1
ATOM 1191 C C . ALA A 1 173 ? 0.885 -3.967 9.494 1.00 87.81 173 ALA A C 1
ATOM 1193 O O . ALA A 1 173 ? -0.006 -4.173 10.322 1.00 87.81 173 ALA A O 1
ATOM 1194 N N . LEU A 1 174 ? 2.030 -3.357 9.818 1.00 91.12 174 LEU A N 1
ATOM 1195 C CA . LEU A 1 174 ? 2.317 -2.822 11.151 1.00 91.12 174 LEU A CA 1
ATOM 1196 C C . LEU A 1 174 ? 1.329 -1.718 11.527 1.00 91.12 174 LEU A C 1
ATOM 1198 O O . LEU A 1 174 ? 0.741 -1.769 12.605 1.00 91.12 174 LEU A O 1
ATOM 1202 N N . GLY A 1 175 ? 1.048 -0.796 10.604 1.00 91.69 175 GLY A N 1
ATOM 1203 C CA . GLY A 1 175 ? 0.048 0.246 10.816 1.00 91.69 175 GLY A CA 1
ATOM 1204 C C . GLY A 1 175 ? -1.359 -0.297 11.099 1.00 91.69 175 GLY A C 1
ATOM 1205 O O . GLY A 1 175 ? -2.112 0.333 11.841 1.00 91.69 175 GLY A O 1
ATOM 1206 N N . THR A 1 176 ? -1.729 -1.452 10.538 1.00 89.75 176 THR A N 1
ATOM 1207 C CA . THR A 1 176 ? -2.992 -2.138 10.867 1.00 89.75 176 THR A CA 1
ATOM 1208 C C . THR A 1 176 ? -2.954 -2.727 12.278 1.00 89.75 176 THR A C 1
ATOM 1210 O O . THR A 1 176 ? -3.887 -2.518 13.049 1.00 89.75 176 THR A O 1
ATOM 1213 N N . ILE A 1 177 ? -1.863 -3.404 12.656 1.00 93.25 177 ILE A N 1
ATOM 1214 C CA . ILE A 1 177 ? -1.685 -3.953 14.013 1.00 93.25 177 ILE A CA 1
ATOM 1215 C C . ILE A 1 177 ? -1.748 -2.845 15.070 1.00 93.25 177 ILE A C 1
ATOM 1217 O O . ILE A 1 177 ? -2.364 -3.027 16.121 1.00 93.25 177 ILE A O 1
ATOM 1221 N N . ASP A 1 178 ? -1.127 -1.699 14.802 1.00 96.31 178 ASP A N 1
ATOM 1222 C CA . ASP A 1 178 ? -1.126 -0.567 15.725 1.00 96.31 178 ASP A CA 1
ATOM 1223 C C . ASP A 1 178 ? -2.519 0.053 15.882 1.00 96.31 178 ASP A C 1
ATOM 1225 O O . ASP A 1 178 ? -2.891 0.428 16.995 1.00 96.31 178 ASP A O 1
ATOM 1229 N N . SER A 1 179 ? -3.323 0.087 14.812 1.00 94.94 179 SER A N 1
ATOM 1230 C CA . SER A 1 179 ? -4.731 0.502 14.889 1.00 94.94 179 SER A CA 1
ATOM 1231 C C . SER A 1 179 ? -5.533 -0.418 15.812 1.00 94.94 179 SER A C 1
ATOM 1233 O O . SER A 1 179 ? -6.171 0.056 16.750 1.00 94.94 179 SER A O 1
ATOM 1235 N N . GLU A 1 180 ? -5.429 -1.734 15.614 1.00 96.19 180 GLU A N 1
ATOM 1236 C CA . GLU A 1 180 ? -6.112 -2.732 16.452 1.00 96.19 180 GLU A CA 1
ATOM 1237 C C . GLU A 1 180 ? -5.663 -2.648 17.921 1.00 96.19 180 GLU A C 1
ATOM 1239 O O . GLU A 1 180 ? -6.469 -2.738 18.849 1.00 96.19 180 GLU A O 1
ATOM 1244 N N . ARG A 1 181 ? -4.366 -2.418 18.169 1.00 97.19 181 ARG A N 1
ATOM 1245 C CA . ARG A 1 181 ? -3.841 -2.182 19.526 1.00 97.19 181 ARG A CA 1
ATOM 1246 C C . ARG A 1 181 ? -4.402 -0.908 20.147 1.00 97.19 181 ARG A C 1
ATOM 1248 O O . ARG A 1 181 ? -4.698 -0.911 21.344 1.00 97.19 181 ARG A O 1
ATOM 1255 N N . GLY A 1 182 ? -4.546 0.155 19.359 1.00 98.00 182 GLY A N 1
ATOM 1256 C CA . GLY A 1 182 ? -5.189 1.398 19.776 1.00 98.00 182 GLY A CA 1
ATOM 1257 C C . GLY A 1 182 ? -6.634 1.169 20.218 1.00 98.00 182 GLY A C 1
ATOM 1258 O O . GLY A 1 182 ? -7.012 1.583 21.317 1.00 98.00 182 GLY A O 1
ATOM 1259 N N . ASP A 1 183 ? -7.405 0.429 19.422 1.00 97.56 183 ASP A N 1
ATOM 1260 C CA . ASP A 1 183 ? -8.800 0.096 19.723 1.00 97.56 183 ASP A CA 1
ATOM 1261 C C . ASP A 1 183 ? -8.923 -0.781 20.974 1.00 97.56 183 ASP A C 1
ATOM 1263 O O . ASP A 1 183 ? -9.726 -0.494 21.870 1.00 97.56 183 ASP A O 1
ATOM 1267 N N . LEU A 1 184 ? -8.072 -1.802 21.108 1.00 97.88 184 LEU A N 1
ATOM 1268 C CA . LEU A 1 184 ? -8.009 -2.620 22.321 1.00 97.88 184 LEU A CA 1
ATOM 1269 C C . LEU A 1 184 ? -7.631 -1.789 23.555 1.00 97.88 184 LEU A C 1
ATOM 1271 O O . LEU A 1 184 ? -8.214 -1.987 24.623 1.00 97.88 184 LEU A O 1
ATOM 1275 N N . GLY A 1 185 ? -6.706 -0.836 23.425 1.00 98.31 185 GLY A N 1
ATOM 1276 C CA . GLY A 1 185 ? -6.356 0.104 24.494 1.00 98.31 185 GLY A CA 1
ATOM 1277 C C . GLY A 1 185 ? -7.531 1.006 24.890 1.00 98.31 185 GLY A C 1
ATOM 1278 O O . GLY A 1 185 ? -7.806 1.196 26.077 1.00 98.31 185 GLY A O 1
ATOM 1279 N N . ALA A 1 186 ? -8.293 1.506 23.916 1.00 98.12 186 ALA A N 1
ATOM 1280 C CA . ALA A 1 186 ? -9.502 2.287 24.173 1.00 98.12 186 ALA A CA 1
ATOM 1281 C C . ALA A 1 186 ? -10.578 1.461 24.903 1.00 98.12 186 ALA A C 1
ATOM 1283 O O . ALA A 1 186 ? -11.206 1.945 25.851 1.00 98.12 186 ALA A O 1
ATOM 1284 N N . VAL A 1 187 ? -10.758 0.197 24.510 1.00 98.00 187 VAL A N 1
ATOM 1285 C CA . VAL A 1 187 ? -11.664 -0.741 25.190 1.00 98.00 187 VAL A CA 1
ATOM 1286 C C . VAL A 1 187 ? -11.209 -1.009 26.627 1.00 98.00 187 VAL A C 1
ATOM 1288 O O . VAL A 1 187 ? -12.047 -1.001 27.531 1.00 98.00 187 VAL A O 1
ATOM 1291 N N . GLN A 1 188 ? -9.905 -1.170 26.872 1.00 97.69 188 GLN A N 1
ATOM 1292 C CA . GLN A 1 188 ? -9.360 -1.315 28.228 1.00 97.69 188 GLN A CA 1
ATOM 1293 C C . GLN A 1 188 ? -9.679 -0.094 29.104 1.00 97.69 188 GLN A C 1
ATOM 1295 O O . GLN A 1 188 ? -10.229 -0.264 30.193 1.00 97.69 188 GLN A O 1
ATOM 1300 N N . ASN A 1 189 ? -9.460 1.127 28.603 1.00 97.31 189 ASN A N 1
ATOM 1301 C CA . ASN A 1 189 ? -9.808 2.364 29.322 1.00 97.31 189 ASN A CA 1
ATOM 1302 C C . ASN A 1 189 ? -11.307 2.440 29.657 1.00 97.31 189 ASN A C 1
ATOM 1304 O O . ASN A 1 189 ? -11.712 2.866 30.747 1.00 97.31 189 ASN A O 1
ATOM 1308 N N . ARG A 1 190 ? -12.158 1.999 28.723 1.00 96.88 190 ARG A N 1
ATOM 1309 C CA . ARG A 1 190 ? -13.607 1.933 28.936 1.00 96.88 190 ARG A CA 1
ATOM 1310 C C . ARG A 1 190 ? -13.975 0.899 29.999 1.00 96.88 190 ARG A C 1
ATOM 1312 O O . ARG A 1 190 ? -14.851 1.180 30.822 1.00 96.88 190 ARG A O 1
ATOM 1319 N N . PHE A 1 191 ? -13.328 -0.266 30.012 1.00 97.88 191 PHE A N 1
ATOM 1320 C CA . PHE A 1 191 ? -13.540 -1.263 31.060 1.00 97.88 191 PHE A CA 1
ATOM 1321 C C . PHE A 1 191 ? -13.099 -0.749 32.425 1.00 97.88 191 PHE A C 1
ATOM 1323 O O . PHE A 1 191 ? -13.875 -0.863 33.370 1.00 97.88 191 PHE A O 1
ATOM 1330 N N . GLU A 1 192 ? -11.936 -0.112 32.531 1.00 98.31 192 GLU A N 1
ATOM 1331 C CA . GLU A 1 192 ? -11.452 0.456 33.793 1.00 98.31 192 GLU A CA 1
ATOM 1332 C C . GLU A 1 192 ? -12.412 1.522 34.342 1.00 98.31 192 GLU A C 1
ATOM 1334 O O . GLU A 1 192 ? -12.825 1.460 35.503 1.00 98.31 192 GLU A O 1
ATOM 1339 N N . SER A 1 193 ? -12.881 2.425 33.476 1.00 98.19 193 SER A N 1
ATOM 1340 C CA . SER A 1 193 ? -13.881 3.441 33.837 1.00 98.19 193 SER A CA 1
ATOM 1341 C C . SER A 1 193 ? -15.202 2.814 34.294 1.00 98.19 193 SER A C 1
ATOM 1343 O O . SER A 1 193 ? -15.808 3.244 35.279 1.00 98.19 193 SER A O 1
ATOM 1345 N N . THR A 1 194 ? -15.649 1.764 33.601 1.00 97.81 194 THR A N 1
ATOM 1346 C CA . THR A 1 194 ? -16.886 1.048 33.944 1.00 97.81 194 THR A CA 1
ATOM 1347 C C . THR A 1 194 ? -16.744 0.320 35.279 1.00 97.81 194 THR A C 1
ATOM 1349 O O . THR A 1 194 ? -17.650 0.391 36.106 1.00 97.81 194 THR A O 1
ATOM 1352 N N . ILE A 1 195 ? -15.603 -0.327 35.531 1.00 97.62 195 ILE A N 1
ATOM 1353 C CA . ILE A 1 195 ? -15.301 -1.009 36.796 1.00 97.62 195 ILE A CA 1
ATOM 1354 C C . ILE A 1 195 ? -15.278 -0.006 37.951 1.00 97.62 195 ILE A C 1
ATOM 1356 O O . ILE A 1 195 ? -15.910 -0.254 38.978 1.00 97.62 195 ILE A O 1
ATOM 1360 N N . ALA A 1 196 ? -14.609 1.138 37.786 1.00 98.06 196 ALA A N 1
ATOM 1361 C CA . ALA A 1 196 ? -14.568 2.185 38.804 1.00 98.06 196 ALA A CA 1
ATOM 1362 C C . ALA A 1 196 ? -15.978 2.704 39.136 1.00 98.06 196 ALA A C 1
ATOM 1364 O O . ALA A 1 196 ? -16.346 2.816 40.308 1.00 98.06 196 ALA A O 1
ATOM 1365 N N . ASN A 1 197 ? -16.802 2.944 38.112 1.00 97.38 197 ASN A N 1
ATOM 1366 C CA . ASN A 1 197 ? -18.192 3.348 38.299 1.00 97.38 197 ASN A CA 1
ATOM 1367 C C . ASN A 1 197 ? -19.023 2.266 39.014 1.00 97.38 197 ASN A C 1
ATOM 1369 O O . ASN A 1 197 ? -19.726 2.561 39.979 1.00 97.38 197 ASN A O 1
ATOM 1373 N N . LEU A 1 198 ? -18.909 1.002 38.594 1.00 97.75 198 LEU A N 1
ATOM 1374 C CA . LEU A 1 198 ? -19.617 -0.120 39.221 1.00 97.75 198 LEU A CA 1
ATOM 1375 C C . LEU A 1 198 ? -19.199 -0.328 40.680 1.00 97.75 198 LEU A C 1
ATOM 1377 O O . LEU A 1 198 ? -20.053 -0.617 41.517 1.00 97.75 198 LEU A O 1
ATOM 1381 N N . LYS A 1 199 ? -17.919 -0.131 41.009 1.00 97.81 199 LYS A N 1
ATOM 1382 C CA . LYS A 1 199 ? -17.422 -0.191 42.389 1.00 97.81 199 LYS A CA 1
ATOM 1383 C C . LYS A 1 199 ? -18.071 0.887 43.262 1.00 97.81 199 LYS A C 1
ATOM 1385 O O . LYS A 1 199 ? -18.589 0.556 44.326 1.00 97.81 199 LYS A O 1
ATOM 1390 N N . ASN A 1 200 ? -18.131 2.132 42.779 1.00 97.19 200 ASN A N 1
ATOM 1391 C CA . ASN A 1 200 ? -18.817 3.228 43.475 1.00 97.19 200 ASN A CA 1
ATOM 1392 C C . ASN A 1 200 ? -20.314 2.938 43.665 1.00 97.19 200 ASN A C 1
ATOM 1394 O O . ASN A 1 200 ? -20.868 3.171 44.739 1.00 97.19 200 ASN A O 1
ATOM 1398 N N . ILE A 1 201 ? -20.986 2.404 42.640 1.00 97.75 201 ILE A N 1
ATOM 1399 C CA . ILE A 1 201 ? -22.398 2.007 42.739 1.00 97.75 201 ILE A CA 1
ATOM 1400 C C . ILE A 1 201 ? -22.570 0.906 43.791 1.00 97.75 201 ILE A C 1
ATOM 1402 O O . ILE A 1 201 ? -23.446 1.015 44.644 1.00 97.75 201 ILE A O 1
ATOM 1406 N N . SER A 1 202 ? -21.724 -0.126 43.772 1.00 97.44 202 SER A N 1
ATOM 1407 C CA . SER A 1 202 ? -21.775 -1.230 44.737 1.00 97.44 202 SER A CA 1
ATOM 1408 C C . SER A 1 202 ? -21.581 -0.750 46.177 1.00 97.44 202 SER A C 1
ATOM 1410 O O . SER A 1 202 ? -22.278 -1.222 47.078 1.00 97.44 202 SER A O 1
ATOM 1412 N N . GLU A 1 203 ? -20.664 0.190 46.407 1.00 96.81 203 GLU A N 1
ATOM 1413 C CA . GLU A 1 203 ? -20.428 0.787 47.725 1.00 96.81 203 GLU A CA 1
ATOM 1414 C C . GLU A 1 203 ? -21.644 1.593 48.200 1.00 96.81 203 GLU A C 1
ATOM 1416 O O . GLU A 1 203 ? -22.145 1.366 49.303 1.00 96.81 203 GLU A O 1
ATOM 1421 N N . ASN A 1 204 ? -22.203 2.442 47.333 1.00 96.25 204 ASN A N 1
ATOM 1422 C CA . ASN A 1 204 ? -23.404 3.221 47.638 1.00 96.25 204 ASN A CA 1
ATOM 1423 C C . ASN A 1 204 ? -24.629 2.336 47.913 1.00 96.25 204 ASN A C 1
ATOM 1425 O O . ASN A 1 204 ? -25.371 2.585 48.864 1.00 96.25 204 ASN A O 1
ATOM 1429 N N . VAL A 1 205 ? -24.835 1.280 47.120 1.00 97.38 205 VAL A N 1
ATOM 1430 C CA . VAL A 1 205 ? -25.934 0.318 47.313 1.00 97.38 205 VAL A CA 1
ATOM 1431 C C . VAL A 1 205 ? -25.750 -0.460 48.614 1.00 97.38 205 VAL A C 1
ATOM 1433 O O . VAL A 1 205 ? -26.715 -0.648 49.354 1.00 97.38 205 VAL A O 1
ATOM 1436 N N . SER A 1 206 ? -24.522 -0.872 48.934 1.00 96.69 206 SER A N 1
ATOM 1437 C CA . SER A 1 206 ? -24.223 -1.565 50.193 1.00 96.69 206 SER A CA 1
ATOM 1438 C C . SER A 1 206 ? -24.469 -0.661 51.402 1.00 96.69 206 SER A C 1
ATOM 1440 O O . SER A 1 206 ? -25.109 -1.088 52.362 1.00 96.69 206 SER A O 1
ATOM 1442 N N . ALA A 1 207 ? -24.051 0.607 51.334 1.00 96.81 207 ALA A N 1
ATOM 1443 C CA . ALA A 1 207 ? -24.304 1.597 52.379 1.00 96.81 207 ALA A CA 1
ATOM 1444 C C . ALA A 1 207 ? -25.805 1.895 52.548 1.00 96.81 207 ALA A C 1
ATOM 1446 O O . ALA A 1 207 ? -26.299 1.956 53.675 1.00 96.81 207 ALA A O 1
ATOM 1447 N N . ALA A 1 208 ? -26.550 2.036 51.446 1.00 96.62 208 ALA A N 1
ATOM 1448 C CA . ALA A 1 208 ? -28.001 2.215 51.482 1.00 96.62 208 ALA A CA 1
ATOM 1449 C C . ALA A 1 208 ? -28.703 0.998 52.104 1.00 96.62 208 ALA A C 1
ATOM 1451 O O . ALA A 1 208 ? -29.569 1.159 52.963 1.00 96.62 208 ALA A O 1
ATOM 1452 N N . ARG A 1 209 ? -28.283 -0.218 51.731 1.00 95.75 209 ARG A N 1
ATOM 1453 C CA . ARG A 1 209 ? -28.809 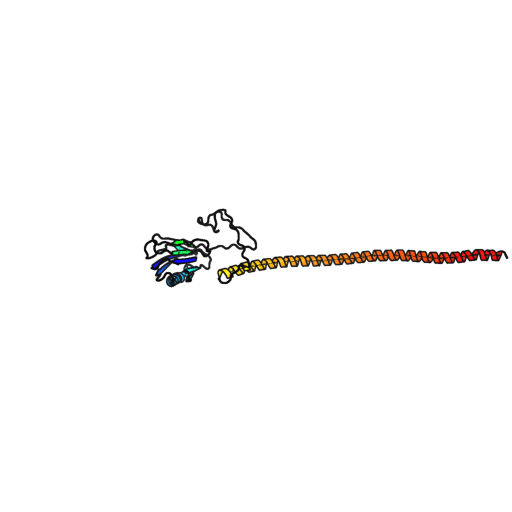-1.463 52.301 1.00 95.75 209 ARG A CA 1
ATOM 1454 C C . ARG A 1 209 ? -28.509 -1.587 53.795 1.00 95.75 209 ARG A C 1
ATOM 1456 O O . ARG A 1 209 ? -29.405 -1.983 54.531 1.00 95.75 209 ARG A O 1
ATOM 1463 N N . SER A 1 210 ? -27.299 -1.230 54.240 1.00 96.62 210 SER A N 1
ATOM 1464 C CA . SER A 1 210 ? -26.950 -1.202 55.669 1.00 96.62 210 SER A CA 1
ATOM 1465 C C . SER A 1 210 ? -27.879 -0.268 56.431 1.00 96.62 210 SER A C 1
ATOM 1467 O O . SER A 1 210 ? -28.474 -0.690 57.405 1.00 96.62 210 SER A O 1
ATOM 1469 N N . ARG A 1 211 ? -28.104 0.961 55.942 1.00 93.62 211 ARG A N 1
ATOM 1470 C CA . ARG A 1 211 ? -29.004 1.918 56.612 1.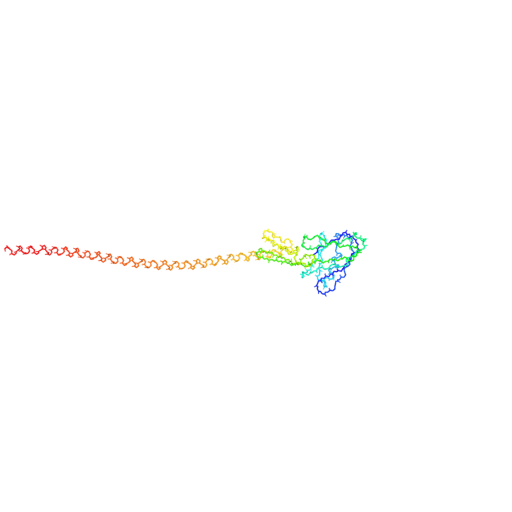00 93.62 211 ARG A CA 1
ATOM 1471 C C . ARG A 1 211 ? -30.439 1.409 56.735 1.00 93.62 211 ARG A C 1
ATOM 1473 O O . ARG A 1 211 ? -31.067 1.661 57.756 1.00 93.62 211 ARG A O 1
ATOM 1480 N N . ILE A 1 212 ? -30.953 0.729 55.708 1.00 91.75 212 ILE A N 1
ATOM 1481 C CA . ILE A 1 212 ? -32.293 0.123 55.751 1.00 91.75 212 ILE A CA 1
ATOM 1482 C C . ILE A 1 212 ? -32.320 -0.997 56.797 1.00 91.75 212 ILE A C 1
ATOM 1484 O O . ILE A 1 212 ? -33.159 -0.972 57.688 1.00 91.75 212 ILE A O 1
ATOM 1488 N N . LEU A 1 213 ? -31.359 -1.925 56.742 1.00 93.94 213 LEU A N 1
ATOM 1489 C CA . LEU A 1 213 ? -31.263 -3.034 57.697 1.00 93.94 213 LEU A CA 1
ATOM 1490 C C . LEU A 1 213 ? -31.082 -2.550 59.140 1.00 93.94 213 LEU A C 1
ATOM 1492 O O . LEU A 1 213 ? -31.742 -3.060 60.039 1.00 93.94 213 LEU A O 1
ATOM 1496 N N . ASP A 1 214 ? -30.223 -1.559 59.366 1.00 93.88 214 ASP A N 1
ATOM 1497 C CA . ASP A 1 214 ? -29.962 -0.993 60.688 1.00 93.88 214 ASP A CA 1
ATOM 1498 C C . ASP A 1 214 ? -31.213 -0.288 61.243 1.00 93.88 214 ASP A C 1
ATOM 1500 O O . ASP A 1 214 ? -31.516 -0.413 62.432 1.00 93.88 214 ASP A O 1
ATOM 1504 N N . ALA A 1 215 ? -31.981 0.407 60.392 1.00 90.75 215 ALA A N 1
ATOM 1505 C CA . ALA A 1 215 ? -33.254 1.018 60.778 1.00 90.75 215 ALA A CA 1
ATOM 1506 C C . ALA A 1 215 ? -34.323 -0.035 61.120 1.00 90.75 215 ALA A C 1
ATOM 1508 O O . ALA A 1 215 ? -34.996 0.092 62.147 1.00 90.75 215 ALA A O 1
ATOM 1509 N N . ASP A 1 216 ? -34.432 -1.096 60.317 1.00 92.50 216 ASP A N 1
ATOM 1510 C CA . ASP A 1 216 ? -35.373 -2.197 60.551 1.00 92.50 216 ASP A CA 1
ATOM 1511 C C . ASP A 1 216 ? -35.034 -2.950 61.850 1.00 92.50 216 ASP A C 1
ATOM 1513 O O . ASP A 1 216 ? -35.915 -3.210 62.673 1.00 92.50 216 ASP A O 1
ATOM 1517 N N . ILE A 1 217 ? -33.747 -3.232 62.095 1.00 92.31 217 ILE A N 1
ATOM 1518 C CA . ILE A 1 217 ? -33.278 -3.862 63.340 1.00 92.31 217 ILE A CA 1
ATOM 1519 C C . ILE A 1 217 ? -33.571 -2.963 64.543 1.00 92.31 217 ILE A C 1
ATOM 1521 O O . ILE A 1 217 ? -34.030 -3.456 65.578 1.00 92.31 217 ILE A O 1
ATOM 1525 N N . ALA A 1 218 ? -33.334 -1.653 64.436 1.00 91.19 218 ALA A N 1
ATOM 1526 C CA . ALA A 1 218 ? -33.634 -0.716 65.515 1.00 91.19 218 ALA A CA 1
ATOM 1527 C C . ALA A 1 218 ? -35.140 -0.672 65.835 1.00 91.19 218 ALA A C 1
ATOM 1529 O O . ALA A 1 218 ? -35.521 -0.660 67.014 1.00 91.19 218 ALA A O 1
ATOM 1530 N N . GLN A 1 219 ? -36.000 -0.695 64.811 1.00 93.12 219 GLN A N 1
ATOM 1531 C CA . GLN A 1 219 ? -37.454 -0.722 64.980 1.00 93.12 219 GLN A CA 1
ATOM 1532 C C . GLN A 1 219 ? -37.929 -2.033 65.622 1.00 93.12 219 GLN A C 1
ATOM 1534 O O . GLN A 1 219 ? -38.697 -1.995 66.588 1.00 93.12 219 GLN A O 1
ATOM 1539 N N . GLU A 1 220 ? -37.439 -3.181 65.151 1.00 92.94 220 GLU A N 1
ATOM 1540 C CA . GLU A 1 220 ? -37.811 -4.489 65.701 1.00 92.94 220 GLU A CA 1
ATOM 1541 C C . GLU A 1 220 ? -37.316 -4.658 67.140 1.00 92.94 220 GLU A C 1
ATOM 1543 O O . GLU A 1 220 ? -38.070 -5.068 68.022 1.00 92.94 220 GLU A O 1
ATOM 1548 N N . THR A 1 221 ? -36.085 -4.231 67.429 1.00 92.69 221 THR A N 1
ATOM 1549 C CA . THR A 1 221 ? -35.528 -4.258 68.791 1.00 92.69 221 THR A CA 1
ATOM 1550 C C . THR A 1 221 ? -36.329 -3.361 69.737 1.00 92.69 221 THR A C 1
ATOM 1552 O O . THR A 1 221 ? -36.585 -3.736 70.885 1.00 92.69 221 THR A O 1
ATOM 1555 N N . SER A 1 222 ? -36.779 -2.194 69.266 1.00 94.12 222 SER A N 1
ATOM 1556 C CA . SER A 1 222 ? -37.638 -1.292 70.045 1.00 94.12 222 SER A CA 1
ATOM 1557 C C . SER A 1 222 ? -39.005 -1.917 70.330 1.00 94.12 222 SER A C 1
ATOM 1559 O O . SER A 1 222 ? -39.492 -1.845 71.461 1.00 94.12 222 SER A O 1
ATOM 1561 N N . ASN A 1 223 ? -39.605 -2.583 69.340 1.00 93.12 223 ASN A N 1
ATOM 1562 C CA . ASN A 1 223 ? -40.861 -3.314 69.507 1.00 93.12 223 ASN A CA 1
ATOM 1563 C C . ASN A 1 223 ? -40.710 -4.495 70.472 1.00 93.12 223 ASN A C 1
ATOM 1565 O O . ASN A 1 223 ? -41.517 -4.626 71.393 1.00 93.12 223 ASN A O 1
ATOM 1569 N N . MET A 1 224 ? -39.657 -5.300 70.322 1.00 95.06 224 MET A N 1
ATOM 1570 C CA . MET A 1 224 ? -39.337 -6.410 71.221 1.00 95.06 224 MET A CA 1
ATOM 1571 C C . MET A 1 224 ? -39.136 -5.910 72.657 1.00 95.06 224 MET A C 1
ATOM 1573 O O . MET A 1 224 ? -39.701 -6.460 73.601 1.00 95.06 224 MET A O 1
ATOM 1577 N N . THR A 1 225 ? -38.387 -4.819 72.836 1.00 94.25 225 THR A N 1
ATOM 1578 C CA . THR A 1 225 ? -38.157 -4.207 74.153 1.00 94.25 225 THR A CA 1
ATOM 1579 C C . THR A 1 225 ? -39.463 -3.691 74.755 1.00 94.25 225 THR A C 1
ATOM 1581 O O . THR A 1 225 ? -39.755 -3.972 75.916 1.00 94.25 225 THR A O 1
ATOM 1584 N N . LYS A 1 226 ? -40.300 -3.005 73.967 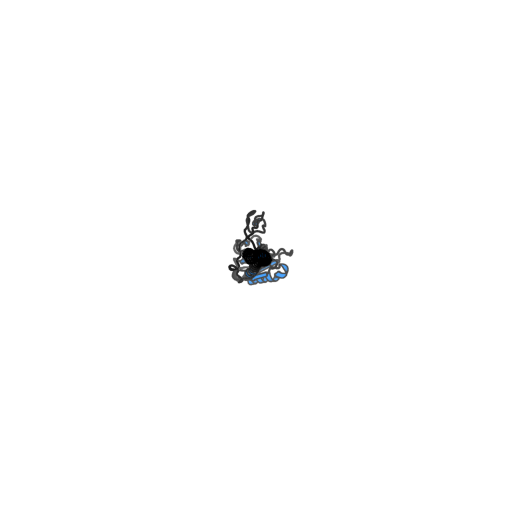1.00 93.38 226 LYS A N 1
ATOM 1585 C CA . LYS A 1 226 ? -41.631 -2.551 74.396 1.00 93.38 226 LYS A CA 1
ATOM 1586 C C . LYS A 1 226 ? -42.515 -3.723 74.828 1.00 93.38 226 LYS A C 1
ATOM 1588 O O . LYS A 1 226 ? -43.177 -3.627 75.858 1.00 93.38 226 LYS A O 1
ATOM 1593 N N . GLN A 1 227 ? -42.521 -4.822 74.074 1.00 94.81 227 GLN A N 1
ATOM 1594 C CA . GLN A 1 227 ? -43.282 -6.026 74.414 1.00 94.81 227 GLN A CA 1
ATOM 1595 C C . GLN A 1 227 ? -42.766 -6.680 75.702 1.00 94.81 227 GLN A C 1
ATOM 1597 O O . GLN A 1 227 ? -43.573 -7.002 76.570 1.00 94.81 227 GLN A O 1
ATOM 1602 N N . ASN A 1 228 ? -41.447 -6.795 75.880 1.00 92.38 228 ASN A N 1
ATOM 1603 C CA . ASN A 1 228 ? -40.842 -7.319 77.110 1.00 92.38 228 ASN A CA 1
ATOM 1604 C C . ASN A 1 228 ? -41.182 -6.454 78.334 1.00 92.38 228 ASN A C 1
ATOM 1606 O O . ASN A 1 228 ? -41.562 -6.987 79.377 1.00 92.38 228 ASN A O 1
ATOM 1610 N N . ILE A 1 229 ? -41.115 -5.124 78.205 1.00 90.00 229 ILE A N 1
ATOM 1611 C CA . ILE A 1 229 ? -41.504 -4.195 79.278 1.00 90.00 229 ILE A CA 1
ATOM 1612 C C . ILE A 1 229 ? -42.996 -4.338 79.597 1.00 90.00 229 ILE A C 1
ATOM 1614 O O . ILE A 1 229 ? -43.361 -4.405 80.768 1.00 90.00 229 ILE A O 1
ATOM 1618 N N . LEU A 1 230 ? -43.866 -4.427 78.586 1.00 90.94 230 LEU A N 1
ATOM 1619 C CA . LEU A 1 230 ? -45.304 -4.633 78.790 1.00 90.94 230 LEU A CA 1
ATOM 1620 C C . LEU A 1 230 ? -45.609 -5.976 79.460 1.00 90.94 230 LEU A C 1
ATOM 1622 O O . LEU A 1 230 ? -46.494 -6.031 80.309 1.00 90.94 230 LEU A O 1
ATOM 1626 N N . GLN A 1 231 ? -44.879 -7.041 79.126 1.00 92.12 231 GLN A N 1
ATOM 1627 C CA . GLN A 1 231 ? -45.022 -8.337 79.789 1.00 92.12 231 GLN A CA 1
ATOM 1628 C C . GLN A 1 231 ? -44.578 -8.269 81.256 1.00 92.12 231 GLN A C 1
ATOM 1630 O O . GLN A 1 231 ? -45.318 -8.706 82.134 1.00 92.12 231 GLN A O 1
ATOM 1635 N N . GLN A 1 232 ? -43.422 -7.664 81.549 1.00 89.50 232 GLN A N 1
ATOM 1636 C CA . GLN A 1 232 ? -42.940 -7.485 82.926 1.00 89.50 232 GLN A CA 1
ATOM 1637 C C . GLN A 1 232 ? -43.874 -6.588 83.755 1.00 89.50 232 GLN A C 1
ATOM 1639 O O . GLN A 1 232 ? -44.208 -6.925 84.893 1.00 89.50 232 GLN A O 1
ATOM 1644 N N . ALA A 1 233 ? -44.350 -5.482 83.177 1.00 85.62 233 ALA A N 1
ATOM 1645 C CA . ALA A 1 233 ? -45.332 -4.603 83.802 1.00 85.62 233 ALA A CA 1
ATOM 1646 C C . ALA A 1 233 ? -46.677 -5.313 83.994 1.00 85.62 233 ALA A C 1
ATOM 1648 O O . ALA A 1 233 ? -47.273 -5.192 85.055 1.00 85.62 233 ALA A O 1
ATOM 1649 N N . GLY A 1 234 ? -47.129 -6.101 83.016 1.00 88.81 234 GLY A N 1
ATOM 1650 C CA . GLY A 1 234 ? -48.352 -6.896 83.102 1.00 88.81 234 GLY A CA 1
ATOM 1651 C C . GLY A 1 234 ? -48.301 -7.921 84.232 1.00 88.81 234 GLY A C 1
ATOM 1652 O O . GLY A 1 234 ? -49.253 -8.010 84.999 1.00 88.81 234 GLY A O 1
ATOM 1653 N N . VAL A 1 235 ? -47.179 -8.632 84.398 1.00 86.00 235 VAL A N 1
ATOM 1654 C CA . VAL A 1 235 ? -46.965 -9.575 85.512 1.00 86.00 235 VAL A CA 1
ATOM 1655 C C . VAL A 1 235 ? -46.899 -8.847 86.857 1.00 86.00 235 VAL A C 1
ATOM 1657 O O . VAL A 1 235 ? -47.525 -9.294 87.816 1.00 86.00 235 VAL A O 1
ATOM 1660 N N . SER A 1 236 ? -46.195 -7.713 86.936 1.00 81.19 236 SER A N 1
ATOM 1661 C CA . SER A 1 236 ? -46.106 -6.901 88.159 1.00 81.19 236 SER A CA 1
ATOM 1662 C C . SER A 1 236 ? -47.465 -6.315 88.564 1.00 81.19 236 SER A C 1
ATOM 1664 O O . SER A 1 236 ? -47.869 -6.422 89.721 1.00 81.19 236 SER A O 1
ATOM 1666 N N . ILE A 1 237 ? -48.226 -5.786 87.598 1.00 81.62 237 ILE A N 1
ATOM 1667 C CA . ILE A 1 237 ? -49.590 -5.284 87.802 1.00 81.62 237 ILE A CA 1
ATOM 1668 C C . ILE A 1 237 ? -50.525 -6.427 88.191 1.00 81.62 237 ILE A C 1
ATOM 1670 O O . ILE A 1 237 ? -51.310 -6.247 89.115 1.00 81.62 237 ILE A O 1
ATOM 1674 N N . LEU A 1 238 ? -50.436 -7.607 87.562 1.00 78.31 238 LEU A N 1
ATOM 1675 C CA . LEU A 1 238 ? -51.217 -8.774 87.988 1.00 78.31 238 LEU A CA 1
ATOM 1676 C C . LEU A 1 238 ? -50.871 -9.187 89.422 1.00 78.31 238 LEU A C 1
ATOM 1678 O O . LEU A 1 238 ? -51.765 -9.525 90.192 1.00 78.31 238 LEU A O 1
ATOM 1682 N N . ALA A 1 239 ? -49.591 -9.161 89.797 1.00 78.00 239 ALA A N 1
ATOM 1683 C CA . ALA A 1 239 ? -49.154 -9.482 91.151 1.00 78.00 239 ALA A CA 1
ATOM 1684 C C . ALA A 1 239 ? -49.699 -8.469 92.176 1.00 78.00 239 ALA A C 1
ATOM 1686 O O . ALA A 1 239 ? -50.233 -8.875 93.207 1.00 78.00 239 ALA A O 1
ATOM 1687 N N . GLN A 1 240 ? -49.655 -7.169 91.867 1.00 77.38 240 GLN A N 1
ATOM 1688 C CA . GLN A 1 240 ? -50.237 -6.107 92.699 1.00 77.38 240 GLN A CA 1
ATOM 1689 C C . GLN A 1 240 ? -51.769 -6.189 92.768 1.00 77.38 240 GLN A C 1
ATOM 1691 O O . GLN A 1 240 ? -52.356 -6.077 93.846 1.00 77.38 240 GLN A O 1
ATOM 1696 N N . ALA A 1 241 ? -52.423 -6.451 91.637 1.00 76.50 241 ALA A N 1
ATOM 1697 C CA . ALA A 1 241 ? -53.867 -6.624 91.550 1.00 76.50 241 ALA A CA 1
ATOM 1698 C C . ALA A 1 241 ? -54.348 -7.896 92.261 1.00 76.50 241 ALA A C 1
ATOM 1700 O O . ALA A 1 241 ? -55.464 -7.902 92.758 1.00 76.50 241 ALA A O 1
ATOM 1701 N N . ASN A 1 242 ? -53.523 -8.944 92.368 1.00 71.81 242 ASN A N 1
ATOM 1702 C CA . ASN A 1 242 ? -53.828 -10.139 93.163 1.00 71.81 242 ASN A CA 1
ATOM 1703 C C . ASN A 1 242 ? -53.617 -9.927 94.673 1.00 71.81 242 ASN A C 1
ATOM 1705 O O . ASN A 1 242 ? -54.275 -10.587 95.478 1.00 71.81 242 ASN A O 1
ATOM 1709 N N . GLN A 1 243 ? -52.745 -8.998 95.079 1.00 77.44 243 GLN A N 1
ATOM 1710 C CA . GLN A 1 243 ? -52.547 -8.644 96.490 1.00 77.44 243 GLN A CA 1
ATOM 1711 C C . GLN A 1 243 ? -53.676 -7.763 97.047 1.00 77.44 243 GLN A C 1
ATOM 1713 O O . GLN A 1 243 ? -54.056 -7.918 98.208 1.00 77.44 243 GLN A O 1
ATOM 1718 N N . ALA A 1 244 ? -54.265 -6.876 96.238 1.00 74.25 244 ALA A N 1
ATOM 1719 C CA . ALA A 1 244 ? -55.340 -5.985 96.690 1.00 74.25 244 ALA A CA 1
ATOM 1720 C C . ALA A 1 244 ? -56.601 -6.721 97.229 1.00 74.25 244 ALA A C 1
ATOM 1722 O O . ALA A 1 244 ? -57.064 -6.364 98.315 1.00 74.25 244 ALA A O 1
ATOM 1723 N N . PRO A 1 245 ? -57.132 -7.782 96.582 1.00 72.88 245 PRO A N 1
ATOM 1724 C CA . PRO A 1 245 ? -58.222 -8.602 97.116 1.00 72.88 245 PRO A CA 1
ATOM 1725 C C . PRO A 1 245 ? -57.849 -9.338 98.406 1.00 72.88 245 PRO A C 1
ATOM 1727 O O . PRO A 1 245 ? -58.686 -9.478 99.294 1.00 72.88 245 PRO A O 1
ATOM 1730 N N . GLN A 1 246 ? -56.597 -9.795 98.533 1.00 70.50 246 GLN A N 1
ATOM 1731 C CA . GLN A 1 246 ? -56.125 -10.479 99.743 1.00 70.50 246 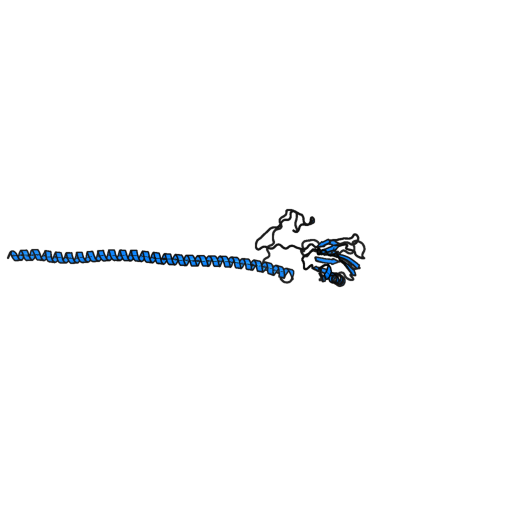GLN A CA 1
ATOM 1732 C C . GLN A 1 246 ? -56.066 -9.524 100.941 1.00 70.50 246 GLN A C 1
ATOM 1734 O O . GLN A 1 246 ? -56.470 -9.904 102.040 1.00 70.50 246 GLN A O 1
ATOM 1739 N N . MET A 1 247 ? -55.651 -8.270 100.730 1.00 69.19 247 MET A N 1
ATOM 1740 C CA . MET A 1 247 ? -55.725 -7.236 101.770 1.00 69.19 247 MET A CA 1
ATOM 1741 C C . MET A 1 247 ? -57.173 -6.862 102.113 1.00 69.19 247 MET A C 1
ATOM 1743 O O . MET A 1 247 ? -57.492 -6.671 103.283 1.00 69.19 247 MET A O 1
ATOM 1747 N N . ALA A 1 248 ? -58.075 -6.821 101.128 1.00 63.09 248 ALA A N 1
ATOM 1748 C CA . ALA A 1 248 ? -59.498 -6.586 101.382 1.00 63.09 248 ALA A CA 1
ATOM 1749 C C . ALA A 1 248 ? -60.143 -7.715 102.213 1.00 63.09 248 ALA A C 1
ATOM 1751 O O . ALA A 1 248 ? -60.940 -7.438 103.107 1.00 63.09 248 ALA A O 1
ATOM 1752 N N . LEU A 1 249 ? -59.762 -8.979 101.988 1.00 62.09 249 LEU A N 1
ATOM 1753 C CA . LEU A 1 249 ? -60.200 -10.098 102.832 1.00 62.09 249 LEU A CA 1
ATOM 1754 C C . LEU A 1 249 ? -59.613 -10.051 104.250 1.00 62.09 249 LEU A C 1
ATOM 1756 O O . LEU A 1 249 ? -60.266 -10.512 105.184 1.00 62.09 249 LEU A O 1
ATOM 1760 N N . SER A 1 250 ? -58.408 -9.503 104.439 1.00 60.56 250 SER A N 1
ATOM 1761 C CA . SER A 1 250 ? -57.822 -9.357 105.779 1.00 60.56 250 SER A CA 1
ATOM 1762 C C . SER A 1 250 ? -58.534 -8.297 106.627 1.00 60.56 250 SER A C 1
ATOM 1764 O O . SER A 1 250 ? -58.423 -8.343 107.846 1.00 60.56 250 SER A O 1
ATOM 1766 N N . LEU A 1 251 ? -59.256 -7.362 105.998 1.00 57.88 251 LEU A N 1
ATOM 1767 C CA . LEU A 1 251 ? -60.085 -6.344 106.658 1.00 57.88 251 LEU A CA 1
ATOM 1768 C C . LEU A 1 251 ? -61.494 -6.848 107.025 1.00 57.88 251 LEU A C 1
ATOM 1770 O O . LEU A 1 251 ? -62.235 -6.143 107.702 1.00 57.88 251 LEU A O 1
ATOM 1774 N N . LEU A 1 252 ? -61.869 -8.052 106.581 1.00 53.88 252 LEU A N 1
ATOM 1775 C CA . LEU A 1 252 ? -63.138 -8.722 106.900 1.00 53.88 252 LEU A CA 1
ATOM 1776 C C . LEU A 1 252 ? -62.984 -9.796 107.998 1.00 53.88 252 LEU A C 1
ATOM 1778 O O . LEU A 1 252 ? -63.857 -10.653 108.143 1.00 53.88 252 LEU A O 1
ATOM 1782 N N . ARG A 1 253 ? -61.880 -9.772 108.753 1.00 49.69 253 ARG A N 1
ATOM 1783 C CA . ARG A 1 253 ? -61.611 -10.660 109.894 1.00 49.69 253 ARG A CA 1
ATOM 1784 C C . ARG A 1 253 ? -61.569 -9.900 111.209 1.00 49.69 253 ARG A C 1
ATOM 1786 O O . ARG A 1 253 ? -61.076 -8.753 111.204 1.00 49.69 253 ARG A O 1
#

Sequence (253 aa):
ADISLAGTGSVSFKLGSDSGQPSQTISANITSTDDLSALAKAINDVTGKTGIKAEVTTDGLQLSQADGRDIKIEDFTTSAPTGSNTMNVKGQTGAAAGVDLTSGGTDSTVVAGTVEFTSKSSFSVASTLADNAGSVIDGAADTPESSTAETVNAIDISTVDGAQKAIDVIDKALGTIDSERGDLGAVQNRFESTIANLKNISENVSAARSRILDADIAQETSNMTKQNILQQAGVSILAQANQAPQMALSLLR

Foldseek 3Di:
DFKFKQDFAKKWWFKAWPPPFGTHIFIFGGPDRQDCVRRQVSVCVCCVRHQWHWDRDRRGIDIDRPVLTKIKTKQIAGPDPWPNMWMFADEPPPPDGTDTATHDGTGIDIRGGADDDDDLDKDWDAAQPQVVRPDNDPDGHPDIDIDDDDDLVNQDPPDPVSVVVNVVRVVSVVVVVVVVVVVVVVVVVVVVVVVVVVVVVVVVVVVVVCVVVVVVVVVVVVVVVVVVVCVVVVVVVVVVVVVVVVVVVVVVD

Radius of gyration: 48.32 Å; chains: 1; bounding box: 94×33×154 Å